Protein AF-A0A2E2VNP6-F1 (afdb_monomer)

pLDDT: mean 83.82, std 15.34, range [43.38, 96.94]

Nearest PDB structures (foldseek):
  8j3y-assembly2_B  TM=4.887E-01  e=3.632E-02  Saccharophagus degradans 2-40
  3b94-assembly1_A  TM=2.187E-01  e=1.219E-01  Homo sapiens
  1j3q-assembly1_B  TM=2.728E-01  e=6.355E-01  Thermococcus litoralis
  4luk-assembly1_A-2  TM=2.248E-01  e=3.872E-01  Pyrococcus furiosus DSM 3638
  1x82-assembly1_A  TM=1.923E-01  e=2.114E-01  Pyrococcus furiosus

Foldseek 3Di:
DVVVVVVVVVVVVVVVVVVVPPPPDDDDDDDKDFPQDKKWKDFAAADADPVVRFGDPPDPPTDIDRDQKADPDNVQGQKMKMKDQDADGPAPWKKKKFAWFAFWKFKDWPRDTQDIAFDADPVGDGDGRDTHIDITTDDPPRNGIMMMMIWGDPDPMGGGDDIIIIHHPVVVVVVVCVVCVVVVVVVVVVVVVVVVVVVVVVVVVVVVVVVVVVVVVVVD

Mean predicted aligned error: 10.9 Å

Solvent-accessible surface area (backbone atoms only — not comparable to full-atom values): 12788 Å² total; per-residue (Å²): 122,69,70,63,54,53,57,50,55,52,49,55,56,52,56,56,61,61,66,67,68,77,74,81,78,80,91,71,92,69,73,72,41,73,69,80,64,76,29,32,36,38,75,39,79,70,59,69,40,77,92,77,71,30,63,58,78,91,63,89,74,66,39,81,37,82,47,63,49,47,59,87,80,54,88,85,48,44,29,40,34,37,39,37,69,52,73,80,71,94,50,92,48,37,24,41,38,34,49,25,43,63,25,27,38,38,31,31,45,92,70,39,77,72,46,71,40,63,60,72,47,95,89,70,49,69,60,90,60,56,72,57,65,45,77,41,76,51,64,98,76,41,54,89,39,59,40,34,35,45,30,40,26,93,57,100,53,43,38,51,39,81,62,40,33,37,25,33,54,69,59,55,51,51,52,54,50,59,66,49,45,62,57,53,53,52,52,50,51,53,51,51,52,51,51,52,52,51,51,52,50,52,54,51,49,54,52,53,53,53,52,55,54,50,60,56,65,76,74,117

Secondary structure (DSSP, 8-state):
-HHHHHHHHHHHHHHHHHHTSTT-------PPEE----EEEEESPPPEETTTTEE----S--EEES-SBS-S--TT-SEEEEEE-PPP---SSEEEEEEEESSEEEEEETTEEEEEES-B-TTS-B-------EEEEPPTTGGGS-EEEEEE--SS--BEEEEEEEEEHHHHHHHHHHHHHHHHHHHHHHHHHHHHHHHHHHHHHHHHHHHHHHHHHTT-

Sequence (220 aa):
MTKKLWLMVMRCLVLGAFAATSACAYEHNADIQKVDGQWDFIWGDLPYDEARQQWVVEQENWRPTEHPEGPEGRQGEHILWLRWTPPDGAWRDPHVYITSIDLTAQVFIDHQMIYHFGYISNDGNSEFAGWPWHLIALPSDYSQKFIYFRVFSDYPYIGLAGDILIGNQSELLSRVYRLGFSGVLIVFAIVLVALICMALGLLKRMRAVAMATGTFSLNL

Structure (mmCIF, N/CA/C/O backbone):
data_AF-A0A2E2VNP6-F1
#
_entry.id   AF-A0A2E2VNP6-F1
#
loop_
_atom_site.group_PDB
_atom_site.id
_atom_site.type_symbol
_atom_site.label_atom_id
_atom_site.label_alt_id
_atom_site.label_comp_id
_atom_site.label_asym_id
_atom_site.label_entity_id
_atom_site.label_seq_id
_atom_site.pdbx_PDB_ins_code
_atom_site.Cartn_x
_atom_site.Cartn_y
_atom_site.Cartn_z
_atom_site.occupancy
_atom_site.B_iso_or_equiv
_atom_site.auth_seq_id
_atom_site.auth_comp_id
_atom_site.auth_asym_id
_atom_site.auth_atom_id
_atom_site.pdbx_PDB_model_num
ATOM 1 N N . MET A 1 1 ? 24.570 -6.045 -51.989 1.00 51.09 1 MET A N 1
ATOM 2 C CA . MET A 1 1 ? 24.200 -6.536 -50.636 1.00 51.09 1 MET A CA 1
ATOM 3 C C . MET A 1 1 ? 23.226 -5.626 -49.874 1.00 51.09 1 MET A C 1
ATOM 5 O O . MET A 1 1 ? 22.548 -6.109 -48.982 1.00 51.09 1 MET A O 1
ATOM 9 N N . THR A 1 2 ? 23.086 -4.346 -50.238 1.00 62.09 2 THR A N 1
ATOM 10 C CA . THR A 1 2 ? 22.289 -3.329 -49.516 1.00 62.09 2 THR A CA 1
ATOM 11 C C . THR A 1 2 ? 20.764 -3.477 -49.638 1.00 62.09 2 THR A C 1
ATOM 13 O O . THR A 1 2 ? 20.053 -3.251 -48.666 1.00 62.09 2 THR A O 1
ATOM 16 N N . LYS A 1 3 ? 20.242 -3.937 -50.786 1.00 53.94 3 LYS A N 1
ATOM 17 C CA . LYS A 1 3 ? 18.787 -4.111 -50.996 1.00 53.94 3 LYS A CA 1
ATOM 18 C C . LYS A 1 3 ? 18.168 -5.252 -50.170 1.00 53.94 3 LYS A C 1
ATOM 20 O O . LYS A 1 3 ? 17.038 -5.125 -49.715 1.00 53.94 3 LYS A O 1
ATOM 25 N N . LYS A 1 4 ? 18.910 -6.345 -49.937 1.00 52.75 4 LYS A N 1
ATOM 26 C CA . LYS A 1 4 ? 18.432 -7.498 -49.145 1.00 52.75 4 LYS A CA 1
ATOM 27 C C . LYS A 1 4 ? 18.300 -7.166 -47.655 1.00 52.75 4 LYS A C 1
ATOM 29 O O . LYS A 1 4 ? 17.362 -7.627 -47.020 1.00 52.75 4 LYS A O 1
ATOM 34 N N . LEU A 1 5 ? 19.194 -6.325 -47.132 1.00 46.28 5 LEU A N 1
ATOM 35 C CA . LEU A 1 5 ? 19.153 -5.867 -45.743 1.00 46.28 5 LEU A CA 1
ATOM 36 C C . LEU A 1 5 ? 17.951 -4.938 -45.489 1.00 46.28 5 LEU A C 1
ATOM 38 O O . LEU A 1 5 ? 17.265 -5.088 -44.486 1.00 46.28 5 LEU A O 1
ATOM 42 N N . TRP A 1 6 ? 17.634 -4.047 -46.436 1.00 49.47 6 TRP A N 1
ATOM 43 C CA . TRP A 1 6 ? 16.483 -3.139 -46.330 1.00 49.47 6 TRP A CA 1
ATOM 44 C C . TRP A 1 6 ? 15.132 -3.876 -46.376 1.00 49.47 6 TRP A C 1
ATOM 46 O O . TRP A 1 6 ? 14.255 -3.615 -45.558 1.00 49.47 6 TRP A O 1
ATOM 56 N N . LEU A 1 7 ? 14.999 -4.877 -47.256 1.00 55.91 7 LEU A N 1
ATOM 57 C CA . LEU A 1 7 ? 13.819 -5.753 -47.331 1.00 55.91 7 LEU A CA 1
ATOM 58 C C . LEU A 1 7 ? 13.611 -6.602 -46.065 1.00 55.91 7 LEU A C 1
ATOM 60 O O . LEU A 1 7 ? 12.475 -6.904 -45.708 1.00 55.91 7 LEU A O 1
ATOM 64 N N . MET A 1 8 ? 14.692 -6.981 -45.382 1.00 55.16 8 MET A N 1
ATOM 65 C CA . MET A 1 8 ? 14.630 -7.772 -44.151 1.00 55.16 8 MET A CA 1
ATOM 66 C C . MET A 1 8 ? 14.209 -6.911 -42.950 1.00 55.16 8 MET A C 1
ATOM 68 O O . MET A 1 8 ? 13.341 -7.322 -42.186 1.00 55.16 8 MET A O 1
ATOM 72 N N . VAL A 1 9 ? 14.719 -5.677 -42.849 1.00 56.66 9 VAL A N 1
ATOM 73 C CA . VAL A 1 9 ? 14.297 -4.698 -41.828 1.00 56.66 9 VAL A CA 1
ATOM 74 C C . VAL A 1 9 ? 12.827 -4.299 -42.009 1.00 56.66 9 VAL A C 1
ATOM 76 O O . VAL A 1 9 ? 12.078 -4.250 -41.036 1.00 56.66 9 VAL A O 1
ATOM 79 N N . MET A 1 10 ? 12.380 -4.096 -43.253 1.00 53.66 10 MET A N 1
ATOM 80 C CA . MET A 1 10 ? 10.984 -3.757 -43.552 1.00 53.66 10 MET A CA 1
ATOM 81 C C . MET A 1 10 ? 10.023 -4.917 -43.229 1.00 53.66 10 MET A C 1
ATOM 83 O O . MET A 1 10 ? 8.930 -4.687 -42.720 1.00 53.66 10 MET A O 1
ATOM 87 N N . ARG A 1 11 ? 10.44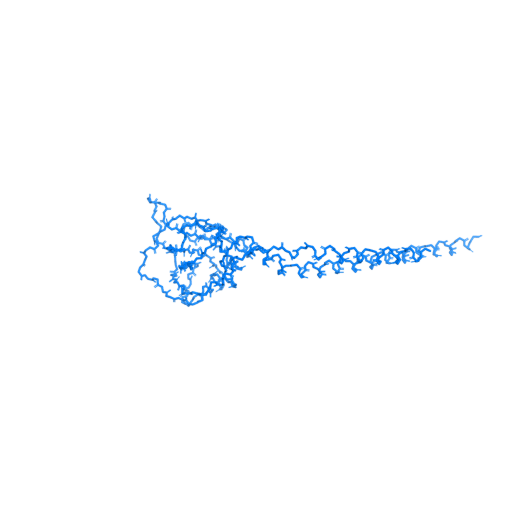0 -6.175 -43.447 1.00 54.91 11 ARG A N 1
ATOM 88 C CA . ARG A 1 11 ? 9.654 -7.367 -43.077 1.00 54.91 11 ARG A CA 1
ATOM 89 C C . ARG A 1 11 ? 9.546 -7.566 -41.564 1.00 54.91 11 ARG A C 1
ATOM 91 O O . ARG A 1 11 ? 8.472 -7.932 -41.098 1.00 54.91 11 ARG A O 1
ATOM 98 N N . CYS A 1 12 ? 10.599 -7.275 -40.800 1.00 55.31 12 CYS A N 1
ATOM 99 C CA . CYS A 1 12 ? 10.542 -7.318 -39.335 1.00 55.31 12 CYS A CA 1
ATOM 100 C C . CYS A 1 12 ? 9.618 -6.233 -38.751 1.00 55.31 12 CYS A C 1
ATOM 102 O O . CYS A 1 12 ? 8.903 -6.503 -37.791 1.00 55.31 12 CYS A O 1
ATOM 104 N N . LEU A 1 13 ? 9.574 -5.041 -39.359 1.00 53.06 13 LEU A N 1
ATOM 105 C CA . LEU A 1 13 ? 8.663 -3.960 -38.954 1.00 53.06 13 LEU A CA 1
ATOM 106 C C . LEU A 1 13 ? 7.185 -4.288 -39.227 1.00 53.06 13 LEU A C 1
ATOM 108 O O . LEU A 1 13 ? 6.330 -3.994 -38.397 1.00 53.06 13 LEU A O 1
ATOM 112 N N . VAL A 1 14 ? 6.876 -4.940 -40.353 1.00 54.59 14 VAL A N 1
ATOM 113 C CA . VAL A 1 14 ? 5.491 -5.302 -40.715 1.00 54.59 14 VAL A CA 1
ATOM 114 C C . VAL A 1 14 ? 4.977 -6.509 -39.916 1.00 54.59 14 VAL A C 1
ATOM 116 O O . VAL A 1 14 ? 3.812 -6.529 -39.529 1.00 54.59 14 VAL A O 1
ATOM 119 N N . LEU A 1 15 ? 5.836 -7.485 -39.595 1.00 48.9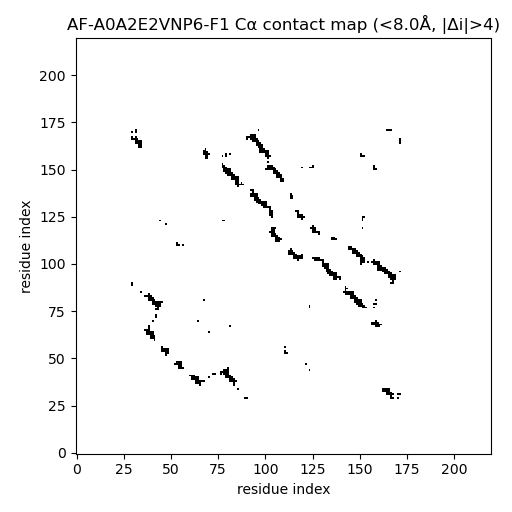7 15 LEU A N 1
ATOM 120 C CA . LEU A 1 15 ? 5.474 -8.619 -38.729 1.00 48.97 15 LEU A CA 1
ATOM 121 C C . LEU A 1 15 ? 5.236 -8.194 -37.269 1.00 48.97 15 LEU A C 1
ATOM 123 O O . LEU A 1 15 ? 4.354 -8.746 -36.616 1.00 48.97 15 LEU A O 1
ATOM 127 N N . GLY A 1 16 ? 5.951 -7.174 -36.779 1.00 51.28 16 GLY A N 1
ATOM 128 C CA . GLY A 1 16 ? 5.692 -6.576 -35.463 1.00 51.28 16 GLY A CA 1
ATOM 129 C C . GLY A 1 16 ? 4.344 -5.848 -35.377 1.00 51.28 16 GLY A C 1
ATOM 130 O O . GLY A 1 16 ? 3.698 -5.878 -34.334 1.00 51.28 16 GLY A O 1
ATOM 131 N N . ALA A 1 17 ? 3.878 -5.256 -36.482 1.00 49.16 17 ALA A N 1
ATOM 132 C CA . ALA A 1 17 ? 2.603 -4.537 -36.529 1.00 49.16 17 ALA A CA 1
ATOM 133 C C . ALA A 1 17 ? 1.370 -5.465 -36.516 1.00 49.16 17 ALA A C 1
ATOM 135 O O . ALA A 1 17 ? 0.322 -5.077 -36.006 1.00 49.16 17 ALA A O 1
ATOM 136 N N . PHE A 1 18 ? 1.491 -6.697 -37.028 1.00 45.16 18 PHE A N 1
ATOM 137 C CA . PHE A 1 18 ? 0.380 -7.660 -37.090 1.00 45.16 18 PHE A CA 1
ATOM 138 C C . PHE A 1 18 ? 0.146 -8.426 -35.775 1.00 45.16 18 PHE A C 1
ATOM 140 O O . PHE A 1 18 ? -0.978 -8.835 -35.491 1.00 45.16 18 PHE A O 1
ATOM 147 N N . ALA A 1 19 ? 1.176 -8.596 -34.940 1.00 45.31 19 ALA A N 1
ATOM 148 C CA . ALA A 1 19 ? 1.038 -9.272 -33.645 1.00 45.31 19 ALA A CA 1
ATOM 149 C C . ALA A 1 19 ? 0.306 -8.415 -32.591 1.00 45.31 19 ALA A C 1
ATOM 151 O O . ALA A 1 19 ? -0.275 -8.954 -31.652 1.00 45.31 19 ALA A O 1
ATOM 152 N N . ALA A 1 20 ? 0.287 -7.089 -32.760 1.00 44.50 20 ALA A N 1
ATOM 153 C CA . ALA A 1 20 ? -0.321 -6.165 -31.803 1.00 44.50 20 ALA A CA 1
ATOM 154 C C . ALA A 1 20 ? -1.861 -6.122 -31.865 1.00 44.50 20 ALA A C 1
ATOM 156 O O . ALA A 1 20 ? -2.500 -5.679 -30.914 1.00 44.50 20 ALA A O 1
ATOM 157 N N . THR A 1 21 ? -2.481 -6.582 -32.957 1.00 46.00 21 THR A N 1
ATOM 158 C CA . THR A 1 21 ? -3.931 -6.422 -33.179 1.00 46.00 21 THR A CA 1
ATOM 159 C C . THR A 1 21 ? -4.780 -7.550 -32.584 1.00 46.00 21 THR A C 1
ATOM 161 O O . THR A 1 21 ? -5.977 -7.368 -32.398 1.00 46.00 21 THR A O 1
ATOM 164 N N . SER A 1 22 ? -4.185 -8.701 -32.246 1.00 47.94 22 SER A N 1
ATOM 165 C CA . SER A 1 22 ? -4.935 -9.896 -31.804 1.00 47.94 22 SER A CA 1
ATOM 166 C C . SER A 1 22 ? -5.120 -10.011 -30.284 1.00 47.94 22 SER A C 1
ATOM 168 O O . SER A 1 22 ? -5.773 -10.937 -29.820 1.00 47.94 22 SER A O 1
ATOM 170 N N . ALA A 1 23 ? -4.570 -9.082 -29.495 1.00 45.00 23 ALA A N 1
ATOM 171 C CA . ALA A 1 23 ? -4.668 -9.108 -28.031 1.00 45.00 23 ALA A CA 1
ATOM 172 C C . ALA A 1 23 ? -5.851 -8.292 -27.465 1.00 45.00 23 ALA A C 1
ATOM 174 O O . ALA A 1 23 ? -5.989 -8.171 -26.250 1.00 45.00 23 ALA A O 1
ATOM 175 N N . CYS A 1 24 ? -6.703 -7.714 -28.319 1.00 44.69 24 CYS A N 1
ATOM 176 C CA . CYS A 1 24 ? -7.773 -6.803 -27.901 1.00 44.69 24 CYS A CA 1
ATOM 177 C C . CYS A 1 24 ? -9.159 -7.467 -27.946 1.00 44.69 24 CYS A C 1
ATOM 179 O O . CYS A 1 24 ? -10.076 -6.976 -28.594 1.00 44.69 24 CYS A O 1
ATOM 181 N N . ALA A 1 25 ? -9.301 -8.609 -27.279 1.00 44.19 25 ALA A N 1
ATOM 182 C CA . ALA A 1 25 ? -10.607 -9.187 -26.977 1.00 44.19 25 ALA A CA 1
ATOM 183 C C . ALA A 1 25 ? -10.519 -9.960 -25.657 1.00 44.19 25 ALA A C 1
ATOM 185 O O . ALA A 1 25 ? -10.398 -11.181 -25.634 1.00 44.19 25 ALA A O 1
ATOM 186 N N . TYR A 1 26 ? -10.532 -9.224 -24.548 1.00 43.38 26 TYR A N 1
ATOM 187 C CA . TYR A 1 26 ? -10.858 -9.789 -23.244 1.00 43.38 26 TYR A CA 1
ATOM 188 C C . TYR A 1 26 ? -11.927 -8.897 -22.622 1.00 43.38 26 TYR A C 1
ATOM 190 O O . TYR A 1 26 ? -11.628 -7.936 -21.919 1.00 43.38 26 TYR A O 1
ATOM 198 N N . GLU A 1 27 ? -13.180 -9.165 -22.984 1.00 45.62 27 GLU A N 1
ATOM 199 C CA . GLU A 1 27 ? -14.329 -8.672 -22.235 1.00 45.62 27 GLU A CA 1
ATOM 200 C C . GLU A 1 27 ? -14.503 -9.566 -21.005 1.00 45.62 27 GLU A C 1
ATOM 202 O O . GLU A 1 27 ? -14.987 -10.694 -21.094 1.00 45.62 27 GLU A O 1
ATOM 207 N N . HIS A 1 28 ? -14.123 -9.050 -19.842 1.00 45.81 28 HIS A N 1
ATOM 208 C CA . HIS A 1 28 ? -14.846 -9.350 -18.619 1.00 45.81 28 HIS A CA 1
ATOM 209 C C . HIS A 1 28 ? -15.044 -8.027 -17.892 1.00 45.81 28 HIS A C 1
ATOM 211 O O . HIS A 1 28 ? -14.092 -7.300 -17.636 1.00 45.81 28 HIS A O 1
ATOM 217 N N . ASN A 1 29 ? -16.311 -7.680 -17.715 1.00 49.94 29 ASN A N 1
ATOM 218 C CA . ASN A 1 29 ? -16.778 -6.414 -17.184 1.00 49.94 29 ASN A CA 1
ATOM 219 C C . ASN A 1 29 ? -17.004 -6.620 -15.680 1.00 49.94 29 ASN A C 1
ATOM 221 O O . ASN A 1 29 ? -18.133 -6.849 -15.252 1.00 49.94 29 ASN A O 1
ATOM 225 N N . ALA A 1 30 ? -15.941 -6.628 -14.879 1.00 59.69 30 ALA A N 1
ATOM 226 C CA . ALA A 1 30 ? -16.057 -6.061 -13.548 1.00 59.69 30 ALA A CA 1
ATOM 227 C C . ALA A 1 30 ? -15.244 -4.773 -13.562 1.00 59.69 30 ALA A C 1
ATOM 229 O O . ALA A 1 30 ? -14.104 -4.732 -14.020 1.00 59.69 30 ALA A O 1
ATOM 230 N N . ASP A 1 31 ? -15.884 -3.678 -13.179 1.00 80.50 31 ASP A N 1
ATOM 231 C CA . ASP A 1 31 ? -15.206 -2.398 -13.230 1.00 80.50 31 ASP A CA 1
ATOM 232 C C . ASP A 1 31 ? -14.208 -2.326 -12.070 1.00 80.50 31 ASP A C 1
ATOM 234 O O . ASP A 1 31 ? -14.494 -2.773 -10.949 1.00 80.50 31 ASP A O 1
ATOM 238 N N . ILE A 1 32 ? -13.022 -1.788 -12.353 1.00 89.94 32 ILE A N 1
ATOM 239 C CA . ILE A 1 32 ? -12.068 -1.446 -11.302 1.00 89.94 32 ILE A CA 1
ATOM 240 C C . ILE A 1 32 ? -12.634 -0.211 -10.623 1.00 89.94 32 ILE A C 1
ATOM 242 O O . ILE A 1 32 ? -12.721 0.857 -11.230 1.00 89.94 32 ILE A O 1
ATOM 246 N N . GLN A 1 33 ? -12.976 -0.334 -9.350 1.00 91.31 33 GLN A N 1
ATOM 247 C CA . GLN A 1 33 ? -13.477 0.788 -8.584 1.00 91.31 33 GLN A CA 1
ATOM 248 C C . GLN A 1 33 ? -12.321 1.476 -7.863 1.00 91.31 33 GLN A C 1
ATOM 250 O O . GLN A 1 33 ? -11.529 0.838 -7.166 1.00 91.31 33 GLN A O 1
ATOM 255 N N . LYS A 1 34 ? -12.231 2.800 -8.012 1.00 90.69 34 LYS A N 1
ATOM 256 C CA . LYS A 1 34 ? -11.351 3.599 -7.162 1.00 90.69 34 LYS A CA 1
ATOM 257 C C . LYS A 1 34 ? -11.938 3.670 -5.758 1.00 90.69 34 LYS A C 1
ATOM 259 O O . LYS A 1 34 ? -13.128 3.927 -5.583 1.00 90.69 34 LYS A O 1
ATOM 264 N N . VAL A 1 35 ? -11.096 3.406 -4.769 1.00 88.00 35 VAL A N 1
ATOM 265 C CA . VAL A 1 35 ? -11.466 3.505 -3.364 1.00 88.00 35 VAL A CA 1
ATOM 266 C C . VAL A 1 35 ? -11.383 4.970 -2.962 1.00 88.00 35 VAL A C 1
ATOM 268 O O . VAL A 1 35 ? -10.345 5.454 -2.524 1.00 88.00 35 VAL A O 1
ATOM 271 N N . ASP A 1 36 ? -12.507 5.654 -3.127 1.00 74.12 36 ASP A N 1
ATOM 272 C CA . ASP A 1 36 ? -12.752 6.976 -2.568 1.00 74.12 36 ASP A CA 1
ATOM 273 C C . ASP A 1 36 ? -13.744 6.773 -1.413 1.00 74.12 36 ASP A C 1
ATOM 275 O O . ASP A 1 36 ? -14.883 6.352 -1.620 1.00 74.12 36 ASP A O 1
ATOM 279 N N . GLY A 1 37 ? -13.298 6.958 -0.172 1.00 70.88 37 GLY A N 1
ATOM 280 C CA . GLY A 1 37 ? -14.091 6.601 1.002 1.00 70.88 37 GLY A CA 1
ATOM 281 C C . GLY A 1 37 ? -13.623 7.302 2.267 1.00 70.88 37 GLY A C 1
ATOM 282 O O . GLY A 1 37 ? -12.533 7.866 2.312 1.00 70.88 37 GLY A O 1
ATOM 283 N N . GLN A 1 38 ? -14.473 7.266 3.290 1.00 84.06 38 GLN A N 1
ATOM 284 C CA . GLN A 1 38 ? -14.134 7.752 4.622 1.00 84.06 38 GLN A CA 1
ATOM 285 C C . GLN A 1 38 ? -13.248 6.703 5.297 1.00 84.06 38 GLN A C 1
ATOM 287 O O . GLN A 1 38 ? -13.669 5.561 5.501 1.00 84.06 38 GLN A O 1
ATOM 292 N N . TRP A 1 39 ? -12.009 7.083 5.575 1.00 93.56 39 TRP A N 1
ATOM 293 C CA . TRP A 1 39 ? -11.071 6.285 6.347 1.00 93.56 39 TRP A CA 1
ATOM 294 C C . TRP A 1 39 ? -11.150 6.721 7.797 1.00 93.56 39 TRP A C 1
ATOM 296 O O . TRP A 1 39 ? -11.411 7.886 8.081 1.00 93.56 39 TRP A O 1
ATOM 306 N N . ASP A 1 40 ? -10.859 5.814 8.714 1.00 95.06 40 ASP A N 1
ATOM 307 C CA . ASP A 1 40 ? -10.566 6.192 10.087 1.00 95.06 40 ASP A CA 1
ATOM 308 C C . ASP A 1 40 ? -9.114 5.874 10.411 1.00 95.06 40 ASP A C 1
ATOM 310 O O . ASP A 1 40 ? -8.535 4.939 9.857 1.00 95.06 40 ASP A O 1
ATOM 314 N N . PHE A 1 41 ? -8.524 6.628 11.332 1.00 95.56 41 PHE A N 1
ATOM 315 C CA . PHE A 1 41 ? -7.150 6.423 11.752 1.00 95.56 41 PHE A CA 1
ATOM 316 C C . PHE A 1 41 ? -6.945 6.567 13.261 1.00 95.56 41 PHE A C 1
ATOM 318 O O . PHE A 1 41 ? -7.660 7.303 13.952 1.00 95.56 41 PHE A O 1
ATOM 325 N N . ILE A 1 42 ? -5.913 5.885 13.752 1.00 95.31 42 ILE A N 1
ATOM 326 C CA . ILE A 1 42 ? -5.346 6.019 15.095 1.00 95.31 42 ILE A CA 1
ATOM 327 C C . ILE A 1 42 ? -3.823 6.128 14.955 1.00 95.31 42 ILE A C 1
ATOM 329 O O . ILE A 1 42 ? -3.206 5.408 14.171 1.00 95.31 42 ILE A O 1
ATOM 333 N N . TRP A 1 43 ? -3.230 7.044 15.721 1.00 94.56 43 TRP A N 1
ATOM 334 C CA . TRP A 1 43 ? -1.778 7.172 15.849 1.00 94.56 43 TRP A CA 1
ATOM 335 C C . TRP A 1 43 ? -1.274 6.348 17.028 1.00 94.56 43 TRP A C 1
ATOM 337 O O . TRP A 1 43 ? -1.946 6.293 18.060 1.00 94.56 43 TRP A O 1
ATOM 347 N N . GLY A 1 44 ? -0.081 5.777 16.875 1.00 93.06 44 GLY A N 1
ATOM 348 C CA . GLY A 1 44 ? 0.507 4.871 17.853 1.00 93.06 44 GLY A CA 1
ATOM 349 C C . GLY A 1 44 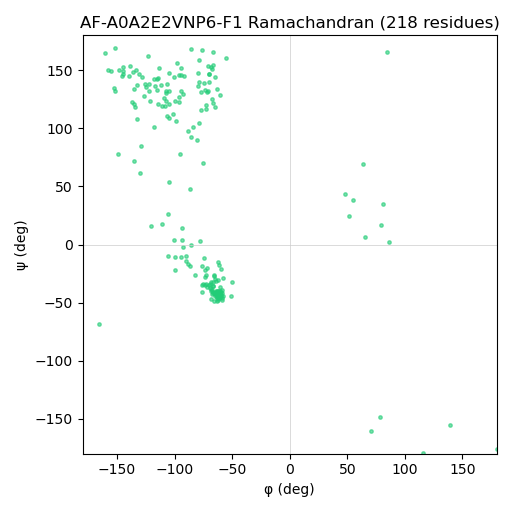? 0.011 3.445 17.660 1.00 93.06 44 GLY A C 1
ATOM 350 O O . GLY A 1 44 ? -0.940 3.188 16.919 1.00 93.06 44 GLY A O 1
ATOM 351 N N . ASP A 1 45 ? 0.695 2.499 18.291 1.00 93.75 45 ASP A N 1
ATOM 352 C CA . ASP A 1 45 ? 0.331 1.095 18.158 1.00 93.75 45 ASP A CA 1
ATOM 353 C C . ASP A 1 45 ? -0.849 0.720 19.058 1.00 93.75 45 ASP A C 1
ATOM 355 O O . ASP A 1 45 ? -1.028 1.270 20.149 1.00 93.75 45 ASP A O 1
ATOM 359 N N . LEU A 1 46 ? -1.664 -0.225 18.598 1.00 92.75 46 LEU A N 1
ATOM 360 C CA . LEU A 1 46 ? -2.793 -0.722 19.375 1.00 92.75 46 LEU A CA 1
ATOM 361 C C . LEU A 1 46 ? -2.315 -1.724 20.432 1.00 92.75 46 LEU A C 1
ATOM 363 O O . LEU A 1 46 ? -1.252 -2.310 20.284 1.00 92.75 46 LEU A O 1
ATOM 367 N N . PRO A 1 47 ? -3.070 -1.978 21.509 1.00 91.75 47 PRO A N 1
ATOM 368 C CA . PRO A 1 47 ? -2.714 -3.033 22.451 1.00 91.75 47 PRO A CA 1
ATOM 369 C C . PRO A 1 47 ? -2.735 -4.416 21.782 1.00 91.75 47 PRO A C 1
ATOM 371 O O . PRO A 1 47 ? -3.696 -4.764 21.088 1.00 91.75 47 PRO A O 1
ATOM 374 N N . TYR A 1 48 ? -1.700 -5.222 22.025 1.00 90.75 48 TYR A N 1
ATOM 375 C CA . TYR A 1 48 ? -1.642 -6.622 21.601 1.00 90.75 48 TYR A CA 1
ATOM 376 C C . TYR A 1 48 ? -2.084 -7.550 22.741 1.00 90.75 48 TYR A C 1
ATOM 378 O O . TYR A 1 48 ? -1.508 -7.526 23.829 1.00 90.75 48 TYR A O 1
ATOM 386 N N . ASP A 1 49 ? -3.101 -8.376 22.501 1.00 90.69 49 ASP A N 1
ATOM 387 C CA . ASP A 1 49 ? -3.536 -9.427 23.422 1.00 90.69 49 ASP A CA 1
ATOM 388 C C . ASP A 1 49 ? -2.675 -10.680 23.199 1.00 90.69 49 ASP A C 1
ATOM 390 O O . ASP A 1 49 ? -2.902 -11.448 22.261 1.00 90.69 49 ASP A O 1
ATOM 394 N N . GLU A 1 50 ? -1.686 -10.905 24.070 1.00 88.50 50 GLU A N 1
ATOM 395 C CA . GLU A 1 50 ? -0.804 -12.078 23.996 1.00 88.50 50 GLU A CA 1
ATOM 396 C C . GLU A 1 50 ? -1.548 -13.411 24.158 1.00 88.50 50 GLU A C 1
ATOM 398 O O . GLU A 1 50 ? -1.136 -14.417 23.580 1.00 88.50 50 GLU A O 1
ATOM 403 N N . ALA A 1 51 ? -2.652 -13.441 24.913 1.00 89.44 51 ALA A N 1
ATOM 404 C CA . ALA A 1 51 ? -3.402 -14.670 25.158 1.00 89.44 51 ALA A CA 1
ATOM 405 C C . ALA A 1 51 ? -4.187 -15.110 23.916 1.00 89.44 51 ALA A C 1
ATOM 407 O O . ALA A 1 51 ? -4.327 -16.308 23.663 1.00 89.44 51 ALA A O 1
ATOM 408 N N . ARG A 1 52 ? -4.690 -14.144 23.138 1.00 87.31 52 ARG A N 1
ATOM 409 C CA . ARG A 1 52 ? -5.395 -14.391 21.869 1.00 87.31 52 ARG A CA 1
ATOM 410 C C . ARG A 1 52 ? -4.496 -14.302 20.638 1.00 87.31 52 ARG A C 1
ATOM 412 O O . ARG A 1 52 ? -4.926 -14.704 19.562 1.00 87.31 52 ARG A O 1
ATOM 419 N N . GLN A 1 53 ? -3.270 -13.807 20.797 1.00 87.75 53 GLN A N 1
ATOM 420 C CA . GLN A 1 53 ? -2.334 -13.477 19.721 1.00 87.75 53 GLN A CA 1
ATOM 421 C C . GLN A 1 53 ? -2.918 -12.499 18.684 1.00 87.75 53 GLN A C 1
ATOM 423 O O . GLN A 1 53 ? -2.676 -12.632 17.482 1.00 87.75 53 GLN A O 1
ATOM 428 N N . GLN A 1 54 ? -3.695 -11.514 19.142 1.00 90.56 54 GLN A N 1
ATOM 429 C CA . GLN A 1 54 ? -4.472 -10.602 18.295 1.00 90.56 54 GLN A CA 1
ATOM 430 C C . GLN A 1 54 ? -4.358 -9.151 18.772 1.00 90.56 54 GLN A C 1
ATOM 432 O O . GLN A 1 54 ? -4.235 -8.887 19.965 1.00 90.56 54 GLN A O 1
ATOM 437 N N . TRP A 1 55 ? -4.430 -8.200 17.839 1.00 91.12 55 TRP A N 1
ATOM 438 C CA . TRP A 1 55 ? -4.519 -6.773 18.164 1.00 91.12 55 TRP A CA 1
ATOM 439 C C . TRP A 1 55 ? -5.947 -6.405 18.570 1.00 91.12 55 TRP A C 1
ATOM 441 O O . TRP A 1 55 ? -6.904 -6.867 17.948 1.00 91.12 55 TRP A O 1
ATOM 451 N N . VAL A 1 56 ? -6.090 -5.550 19.582 1.00 91.06 56 VAL A N 1
ATOM 452 C CA . VAL A 1 56 ? -7.393 -5.062 20.055 1.00 91.06 56 VAL A CA 1
ATOM 453 C C . VAL A 1 56 ? -7.806 -3.842 19.228 1.00 91.06 56 VAL A C 1
ATOM 455 O O . VAL A 1 56 ? -7.423 -2.709 19.537 1.00 91.06 56 VAL A O 1
ATOM 458 N N . VAL A 1 57 ? -8.563 -4.082 18.155 1.00 88.00 57 VAL A N 1
ATOM 459 C CA . VAL A 1 57 ? -8.930 -3.068 17.147 1.00 88.00 57 VAL A CA 1
ATOM 460 C C . VAL A 1 57 ? -10.192 -2.272 17.492 1.00 88.00 57 VAL A C 1
ATOM 462 O O . VAL A 1 57 ? -10.390 -1.164 16.978 1.00 88.00 57 VAL A O 1
ATOM 465 N N . GLU A 1 58 ? -11.029 -2.781 18.396 1.00 84.81 58 GLU A N 1
ATOM 466 C CA . GLU A 1 58 ? -12.208 -2.102 18.942 1.00 84.81 58 GLU A CA 1
ATOM 467 C C . GLU A 1 58 ? -11.815 -1.032 19.968 1.00 84.81 58 GLU A C 1
ATOM 469 O O . GLU A 1 58 ? -12.032 -1.164 21.170 1.00 84.81 58 GLU A O 1
ATOM 474 N N . GLN A 1 59 ? -11.220 0.051 19.477 1.00 86.06 59 GLN A N 1
ATOM 475 C CA . GLN A 1 59 ? -10.970 1.260 20.256 1.00 86.06 59 GLN A CA 1
ATOM 476 C C . GLN A 1 59 ? -12.056 2.315 20.005 1.00 86.06 59 GLN A C 1
ATOM 478 O O . GLN A 1 59 ? -12.690 2.333 18.953 1.00 86.06 59 GLN A O 1
ATOM 483 N N . GLU A 1 60 ? -12.252 3.239 20.944 1.00 79.44 60 GLU A N 1
ATOM 484 C CA . GLU A 1 60 ? -13.203 4.356 20.788 1.00 79.44 60 GLU A CA 1
ATOM 485 C C . GLU A 1 60 ? -12.572 5.610 20.151 1.00 79.44 60 GLU A C 1
ATOM 487 O O . GLU A 1 60 ? -13.273 6.545 19.779 1.00 79.44 60 GLU A O 1
ATOM 492 N N . ASN A 1 61 ? -11.246 5.648 20.001 1.00 88.19 61 ASN A N 1
ATOM 493 C CA . ASN A 1 61 ? -10.469 6.828 19.600 1.00 88.19 61 ASN A CA 1
ATOM 494 C C . ASN A 1 61 ? -10.192 6.938 18.086 1.00 88.19 61 ASN A C 1
ATOM 496 O O . ASN A 1 61 ? -9.338 7.731 17.681 1.00 88.19 61 ASN A O 1
ATOM 500 N N . TRP A 1 62 ? -10.894 6.166 17.253 1.00 93.31 62 TRP A N 1
ATOM 501 C CA . TRP A 1 62 ? -10.811 6.281 15.796 1.00 93.31 62 TRP A CA 1
ATOM 502 C C . TRP A 1 62 ? -11.243 7.678 15.338 1.00 93.31 62 TRP A C 1
ATOM 504 O O . TRP A 1 62 ? -12.316 8.160 15.706 1.00 93.31 62 TRP A O 1
ATOM 514 N N . ARG A 1 63 ? -10.408 8.333 14.527 1.00 93.19 63 ARG A N 1
ATOM 515 C CA . ARG A 1 63 ? -10.694 9.653 13.950 1.00 93.19 63 ARG A CA 1
ATOM 516 C C . ARG A 1 63 ? -10.883 9.543 12.440 1.00 93.19 63 ARG A C 1
ATOM 518 O O . ARG A 1 63 ? -10.066 8.878 11.814 1.00 93.19 63 ARG A O 1
ATOM 525 N N . PRO A 1 64 ? -11.874 10.222 11.846 1.00 93.75 64 PRO A N 1
ATOM 526 C CA . PRO A 1 64 ? -12.064 10.189 10.403 1.00 93.75 64 PRO A CA 1
ATOM 527 C C . PRO A 1 64 ? -10.941 10.942 9.676 1.00 93.75 64 PRO A C 1
ATOM 529 O O . PRO A 1 64 ? -10.423 11.948 10.167 1.00 93.75 64 PRO A O 1
ATOM 532 N N . THR A 1 65 ? -10.587 10.471 8.487 1.00 91.56 65 THR A N 1
ATOM 533 C CA . THR A 1 65 ? -9.699 11.124 7.524 1.00 91.56 65 THR A CA 1
ATOM 534 C C . THR A 1 65 ? -10.160 10.822 6.100 1.00 91.56 65 THR A C 1
ATOM 536 O O . THR A 1 65 ? -10.625 9.730 5.784 1.00 91.56 65 THR A O 1
ATOM 539 N N . GLU A 1 66 ? -10.004 11.798 5.212 1.00 88.19 66 GLU A N 1
ATOM 540 C CA . GLU A 1 66 ? -10.191 11.600 3.768 1.00 88.19 66 GLU A CA 1
ATOM 541 C C . GLU A 1 66 ? -8.883 11.188 3.076 1.00 88.19 66 GLU A C 1
ATOM 543 O O . GLU A 1 66 ? -8.894 10.724 1.941 1.00 88.19 66 GLU A O 1
ATOM 548 N N . HIS A 1 67 ? -7.749 11.354 3.766 1.00 85.50 67 HIS A N 1
ATOM 549 C CA . HIS A 1 67 ? -6.411 11.156 3.223 1.00 85.50 67 HIS A CA 1
ATOM 550 C C . HIS A 1 67 ? -5.727 10.023 4.003 1.00 85.50 67 HIS A C 1
ATOM 552 O O . HIS A 1 67 ? -5.268 10.250 5.128 1.00 85.50 67 HIS A O 1
ATOM 558 N N . PRO A 1 68 ? -5.679 8.794 3.453 1.00 90.81 68 PRO A N 1
ATOM 559 C CA . PRO A 1 68 ? -4.968 7.679 4.078 1.00 90.81 68 PRO A CA 1
ATOM 560 C C . PRO A 1 68 ? -3.440 7.808 3.948 1.00 90.81 68 PRO A C 1
ATOM 562 O O . PRO A 1 68 ? -2.708 7.074 4.609 1.00 90.81 68 PRO A O 1
ATOM 565 N N . GLU A 1 69 ? -2.955 8.734 3.116 1.00 90.38 69 GLU A N 1
ATOM 566 C CA . GLU A 1 69 ? -1.553 9.141 3.010 1.00 90.38 69 GLU A CA 1
ATOM 567 C C . GLU A 1 69 ? -1.279 10.278 4.008 1.00 90.38 69 GLU A C 1
ATOM 569 O O . GLU A 1 69 ? -1.598 11.436 3.749 1.00 90.38 69 GLU A O 1
ATOM 574 N N . GLY A 1 70 ? -0.721 9.949 5.173 1.00 86.81 70 GLY A N 1
ATOM 575 C CA . GLY A 1 70 ? -0.302 10.917 6.189 1.00 86.81 70 GLY A CA 1
ATOM 576 C C . GLY A 1 70 ? -1.428 11.750 6.814 1.00 86.81 70 GLY A C 1
ATOM 577 O O . GLY A 1 70 ? -1.444 12.966 6.614 1.00 86.81 70 GLY A O 1
ATOM 578 N N . PRO A 1 71 ? -2.322 11.155 7.630 1.00 87.75 71 PRO A N 1
ATOM 579 C CA . PRO A 1 71 ? -3.316 11.908 8.396 1.00 87.75 71 PRO A CA 1
ATOM 580 C C . PRO A 1 71 ? -2.687 12.999 9.282 1.00 87.75 71 PRO A C 1
ATOM 582 O O . PRO A 1 71 ? -1.506 12.963 9.631 1.00 87.75 71 PRO A O 1
ATOM 585 N N . GLU A 1 72 ? -3.469 13.990 9.701 1.00 88.12 72 GLU A N 1
ATOM 586 C CA . GLU A 1 72 ? -2.937 15.039 10.574 1.00 88.12 72 GLU A CA 1
ATOM 587 C C . GLU A 1 72 ? -2.588 14.508 11.978 1.00 88.12 72 GLU A C 1
ATOM 589 O O . GLU A 1 72 ? -3.178 13.555 12.496 1.00 88.12 72 GLU A O 1
ATOM 594 N N . GLY A 1 73 ? -1.633 15.166 12.640 1.00 87.75 73 GLY A N 1
ATOM 595 C CA . GLY A 1 73 ? -1.373 14.938 14.063 1.00 87.75 73 GLY A CA 1
ATOM 596 C C . GLY A 1 73 ? -0.521 13.712 14.401 1.00 87.75 73 GLY A C 1
ATOM 597 O O . GLY A 1 73 ? -0.740 13.129 15.457 1.00 87.75 73 GLY A O 1
ATOM 598 N N . ARG A 1 74 ? 0.470 13.365 13.566 1.00 88.12 74 ARG A N 1
ATOM 599 C CA . ARG A 1 74 ? 1.418 12.255 13.801 1.00 88.12 74 ARG A CA 1
ATOM 600 C C . ARG A 1 74 ? 2.095 12.258 15.172 1.00 88.12 74 ARG A C 1
ATOM 602 O O . ARG A 1 74 ? 2.411 11.197 15.679 1.00 88.12 74 ARG A O 1
ATOM 609 N N . GLN A 1 75 ? 2.354 13.431 15.757 1.00 86.69 75 GLN A N 1
ATOM 610 C CA . GLN A 1 75 ? 2.903 13.578 17.120 1.00 86.69 75 GLN A CA 1
ATOM 611 C C . GLN A 1 75 ? 4.185 12.760 17.415 1.00 86.69 75 GLN A C 1
ATOM 613 O O . GLN A 1 75 ? 4.498 12.503 18.570 1.00 86.69 75 GLN A O 1
ATOM 618 N N . GLY A 1 76 ? 4.968 12.415 16.384 1.00 88.88 76 GLY A N 1
ATOM 619 C CA . GLY A 1 76 ? 6.186 11.605 16.523 1.00 88.88 76 GLY A CA 1
ATOM 620 C C . GLY A 1 76 ? 5.957 10.091 16.493 1.00 88.88 76 GLY A C 1
ATOM 621 O O . GLY A 1 76 ? 6.922 9.346 16.600 1.00 88.88 76 GLY A O 1
ATOM 622 N N . GLU A 1 77 ? 4.719 9.636 16.303 1.00 93.56 77 GLU A N 1
ATOM 623 C CA . GLU A 1 77 ? 4.391 8.218 16.194 1.00 93.56 77 GLU A CA 1
ATOM 624 C C . GLU A 1 77 ? 4.917 7.614 14.886 1.00 93.56 77 GLU A C 1
ATOM 626 O O . GLU A 1 77 ? 4.854 8.219 13.807 1.00 93.56 77 GLU A O 1
ATOM 631 N N . HIS A 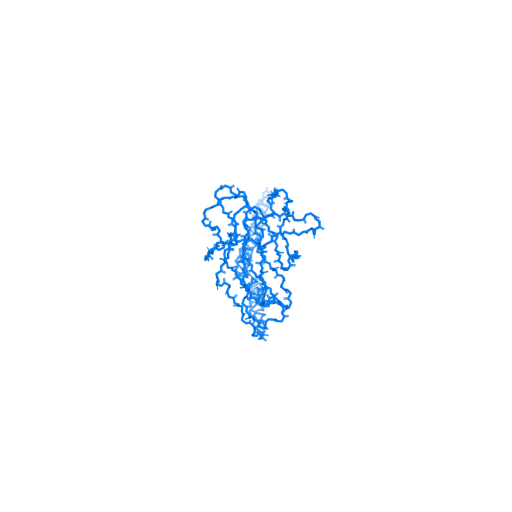1 78 ? 5.425 6.389 14.988 1.00 94.69 78 HIS A N 1
ATOM 632 C CA . HIS A 1 78 ? 5.946 5.619 13.856 1.00 94.69 78 HIS A CA 1
ATOM 633 C C . HIS A 1 78 ? 4.954 4.591 13.325 1.00 94.69 78 HIS A C 1
ATOM 635 O O . HIS A 1 78 ? 5.177 4.032 12.254 1.00 94.69 78 HIS A O 1
ATOM 641 N N . ILE A 1 79 ? 3.860 4.363 14.053 1.00 95.62 79 ILE A N 1
ATOM 642 C CA . ILE A 1 79 ? 2.792 3.452 13.662 1.00 95.62 79 ILE A CA 1
ATOM 643 C C . ILE A 1 79 ? 1.509 4.234 13.431 1.00 95.62 79 ILE A C 1
ATOM 645 O O . ILE A 1 79 ? 1.107 5.079 14.234 1.00 95.62 79 ILE A O 1
ATOM 649 N N . LEU A 1 80 ? 0.876 3.914 12.310 1.00 95.94 80 LEU A N 1
ATOM 650 C CA . LEU A 1 80 ? -0.427 4.397 11.912 1.00 95.94 80 LEU A CA 1
ATOM 651 C C . LEU A 1 80 ? -1.346 3.201 11.707 1.00 95.94 80 LEU A C 1
ATOM 653 O O . LEU A 1 80 ? -1.071 2.323 10.886 1.00 95.94 80 LEU A O 1
ATOM 657 N N . TRP A 1 81 ? -2.462 3.203 12.421 1.00 96.50 81 TRP A N 1
ATOM 658 C CA . TRP A 1 81 ? -3.563 2.297 12.157 1.00 96.50 81 TRP A CA 1
ATOM 659 C C . TRP A 1 81 ? -4.591 2.998 11.284 1.00 96.50 81 TRP A C 1
ATOM 661 O O . TRP A 1 81 ? -5.051 4.083 11.628 1.00 96.50 81 TRP A O 1
ATOM 671 N N . LEU A 1 82 ? -4.956 2.375 10.169 1.00 95.81 82 LEU A N 1
ATOM 672 C CA . LEU A 1 82 ? -6.033 2.812 9.286 1.00 95.81 82 LEU A CA 1
ATOM 673 C C . LEU A 1 82 ? -7.139 1.767 9.284 1.00 95.81 82 LEU A C 1
ATOM 675 O O . LEU A 1 82 ? -6.869 0.567 9.282 1.00 95.81 82 LEU A O 1
ATOM 679 N N . ARG A 1 83 ? -8.382 2.225 9.242 1.00 94.81 83 ARG A N 1
ATOM 680 C CA . ARG A 1 83 ? -9.574 1.397 9.116 1.00 94.81 83 ARG A CA 1
ATOM 681 C C . ARG A 1 83 ? -10.379 1.868 7.921 1.00 94.81 83 ARG A C 1
ATOM 683 O O . ARG A 1 83 ? -10.607 3.063 7.744 1.00 94.81 83 ARG A O 1
ATOM 690 N N . TRP A 1 84 ? -10.838 0.909 7.132 1.00 92.88 84 TRP A N 1
ATOM 691 C CA . TRP A 1 84 ? -11.672 1.161 5.968 1.00 92.88 84 TRP A CA 1
ATOM 692 C C . TRP A 1 84 ? -12.779 0.124 5.845 1.00 92.88 84 TRP A C 1
ATOM 694 O O . TRP A 1 84 ? -12.590 -1.048 6.177 1.00 92.88 84 TRP A O 1
ATOM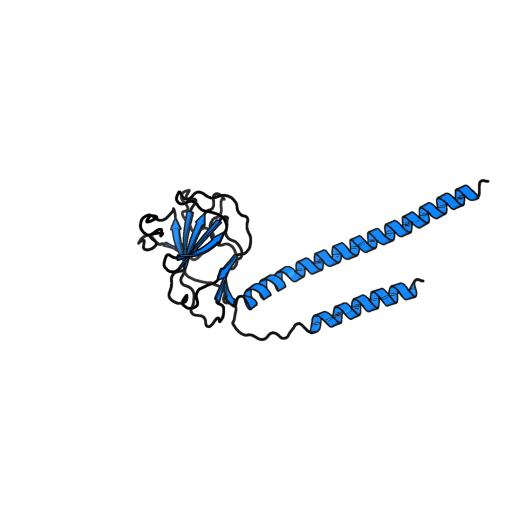 704 N N . THR A 1 85 ? -13.935 0.582 5.365 1.00 91.44 85 THR A N 1
ATOM 705 C CA . THR A 1 85 ? -15.056 -0.286 5.003 1.00 91.44 85 THR A CA 1
ATOM 706 C C . THR A 1 85 ? -15.068 -0.443 3.486 1.00 91.44 85 THR A C 1
ATOM 708 O O . THR A 1 85 ? -15.316 0.544 2.784 1.00 91.44 85 THR A O 1
ATOM 711 N N . PRO A 1 86 ? -14.777 -1.641 2.963 1.00 89.50 86 PRO A N 1
ATOM 712 C CA . PRO A 1 86 ? -14.786 -1.878 1.534 1.00 89.50 86 PRO A CA 1
ATOM 713 C C . PRO A 1 86 ? -16.199 -1.720 0.955 1.00 89.50 86 PRO A C 1
ATOM 715 O O . PRO A 1 86 ? -17.173 -2.074 1.617 1.00 89.50 86 PRO A O 1
ATOM 718 N N . PRO A 1 87 ? -16.336 -1.183 -0.270 1.00 88.31 87 PRO A N 1
ATOM 719 C CA . PRO A 1 87 ? -17.629 -1.100 -0.932 1.00 88.31 87 PRO A CA 1
ATOM 720 C C . PRO A 1 87 ? -18.136 -2.497 -1.295 1.00 88.31 87 PRO A C 1
ATOM 722 O O . PRO A 1 87 ? -17.352 -3.398 -1.599 1.00 88.31 87 PRO A O 1
ATOM 725 N N . ASP A 1 88 ? -19.457 -2.654 -1.340 1.00 84.06 88 ASP A N 1
ATOM 726 C CA . ASP A 1 88 ? -20.070 -3.855 -1.895 1.00 84.06 88 ASP A CA 1
ATOM 727 C C . ASP A 1 88 ? -19.792 -3.931 -3.404 1.00 84.06 88 ASP A C 1
ATOM 729 O O . ASP A 1 88 ? -20.182 -3.045 -4.167 1.00 84.06 88 ASP A O 1
ATOM 733 N N . GLY A 1 89 ? -19.159 -5.016 -3.853 1.00 82.81 89 GLY A N 1
ATOM 734 C CA . GLY A 1 89 ? -18.957 -5.282 -5.274 1.00 82.81 89 GLY A CA 1
ATOM 735 C C . GLY A 1 89 ? -19.027 -6.764 -5.618 1.00 82.81 89 GLY A C 1
ATOM 736 O O . GLY A 1 89 ? -18.629 -7.638 -4.845 1.00 82.81 89 GLY A O 1
ATOM 737 N N . ALA A 1 90 ? -19.535 -7.054 -6.816 1.00 83.81 90 ALA A N 1
ATOM 738 C CA . ALA A 1 90 ? -19.702 -8.409 -7.339 1.00 83.81 90 ALA A CA 1
ATOM 739 C C . ALA A 1 90 ? -18.430 -8.920 -8.047 1.00 83.81 90 ALA A C 1
ATOM 741 O O . ALA A 1 90 ? -18.493 -9.432 -9.166 1.00 83.81 90 ALA A O 1
ATOM 742 N N . TRP A 1 91 ? -17.263 -8.758 -7.417 1.00 89.88 91 TRP A N 1
ATOM 743 C CA . TRP A 1 91 ? -16.001 -9.289 -7.938 1.00 89.88 91 TRP A CA 1
ATOM 744 C C . TRP A 1 91 ? -15.885 -10.780 -7.623 1.00 89.88 91 TRP A C 1
ATOM 746 O O . TRP A 1 91 ? -16.185 -11.230 -6.518 1.00 89.88 91 TRP A O 1
ATOM 756 N N . ARG A 1 92 ? -15.439 -11.560 -8.607 1.00 89.00 92 ARG A N 1
ATOM 757 C CA . ARG A 1 92 ? -15.236 -13.006 -8.460 1.00 89.00 92 ARG A CA 1
ATOM 758 C C . ARG A 1 92 ? -13.974 -13.317 -7.660 1.00 89.00 92 ARG A C 1
ATOM 760 O O . ARG A 1 92 ? -13.938 -14.330 -6.968 1.00 89.00 92 ARG A O 1
ATOM 767 N N . ASP A 1 93 ? -12.955 -12.480 -7.810 1.00 90.81 93 ASP A N 1
ATOM 768 C CA . ASP A 1 93 ? -11.652 -12.634 -7.169 1.00 90.81 93 ASP A CA 1
ATOM 769 C C . ASP A 1 93 ? -11.188 -11.286 -6.589 1.00 90.81 93 ASP A C 1
ATOM 771 O O . ASP A 1 93 ? -10.329 -10.615 -7.179 1.00 90.81 93 ASP A O 1
ATOM 775 N N . PRO A 1 94 ? -11.829 -10.828 -5.496 1.00 93.38 94 PRO A N 1
ATOM 776 C CA . PRO A 1 94 ? -11.690 -9.466 -5.002 1.00 93.38 94 PRO A CA 1
ATOM 777 C C . PRO A 1 94 ? -10.282 -9.219 -4.465 1.00 93.38 94 PRO A C 1
ATOM 779 O O . PRO A 1 94 ? -9.795 -9.919 -3.577 1.00 93.38 94 PRO A O 1
ATOM 782 N N . HIS A 1 95 ? -9.635 -8.190 -4.994 1.00 95.44 95 HIS A N 1
ATOM 783 C CA . HIS A 1 95 ? -8.331 -7.737 -4.541 1.00 95.44 95 HIS A CA 1
ATOM 784 C C . HIS A 1 95 ? -8.317 -6.223 -4.370 1.00 95.44 95 HIS A C 1
ATOM 786 O O . HIS A 1 95 ? -8.990 -5.496 -5.102 1.00 95.44 95 HIS A O 1
ATOM 792 N N . VAL A 1 96 ? -7.490 -5.753 -3.438 1.00 95.44 96 VAL A N 1
ATOM 793 C CA . VAL A 1 96 ? -7.173 -4.334 -3.269 1.00 95.44 96 VAL A CA 1
ATOM 794 C C . VAL A 1 96 ? -5.779 -4.084 -3.808 1.00 95.44 96 VAL A C 1
ATOM 796 O O . VAL A 1 96 ? -4.804 -4.682 -3.354 1.00 95.44 96 VAL A O 1
ATOM 799 N N . TYR A 1 97 ? -5.688 -3.195 -4.782 1.00 95.94 97 TYR A N 1
ATOM 800 C CA . TYR A 1 97 ? -4.437 -2.656 -5.276 1.00 95.94 97 TYR A CA 1
ATOM 801 C C . TYR A 1 97 ? -4.125 -1.344 -4.559 1.00 95.94 97 TYR A C 1
ATOM 803 O O . TYR A 1 97 ? -4.975 -0.459 -4.490 1.00 95.94 97 TYR A O 1
ATOM 811 N N . ILE A 1 98 ? -2.896 -1.205 -4.073 1.00 95.56 98 ILE A N 1
ATOM 812 C CA . ILE A 1 98 ? -2.381 0.023 -3.462 1.00 95.56 98 ILE A CA 1
ATOM 813 C C . ILE A 1 98 ? -1.092 0.382 -4.187 1.00 95.56 98 ILE A C 1
ATOM 815 O O . ILE A 1 98 ? -0.202 -0.458 -4.333 1.00 95.56 98 ILE A O 1
ATOM 819 N N . THR A 1 99 ? -0.995 1.624 -4.657 1.00 93.69 99 THR A N 1
ATOM 820 C CA . THR A 1 99 ? 0.148 2.068 -5.467 1.00 93.69 99 THR A CA 1
ATOM 821 C C . THR A 1 99 ? 1.462 1.996 -4.700 1.00 93.69 99 THR A C 1
ATOM 823 O O . THR A 1 99 ? 2.453 1.534 -5.259 1.00 93.69 99 THR A O 1
ATOM 826 N N . SER A 1 100 ? 1.472 2.431 -3.443 1.00 93.25 100 SER A N 1
ATOM 827 C CA . SER A 1 100 ? 2.617 2.285 -2.551 1.00 93.25 100 SER A CA 1
ATOM 828 C C . SER A 1 100 ? 2.163 2.355 -1.099 1.00 93.25 100 SER A C 1
ATOM 830 O O . SER A 1 100 ? 1.197 3.043 -0.773 1.00 93.25 100 SER A O 1
ATOM 832 N N . ILE A 1 101 ? 2.881 1.667 -0.219 1.00 94.25 101 ILE A N 1
ATOM 833 C CA . ILE A 1 101 ? 2.785 1.860 1.227 1.00 94.25 101 ILE A CA 1
ATOM 834 C C . ILE A 1 101 ? 4.146 2.350 1.713 1.00 94.25 101 ILE A C 1
ATOM 836 O O . ILE A 1 101 ? 5.174 1.834 1.279 1.00 94.25 101 ILE A O 1
ATOM 840 N N . ASP A 1 102 ? 4.160 3.356 2.587 1.00 90.50 102 ASP A N 1
ATOM 841 C CA . ASP A 1 102 ? 5.364 4.151 2.867 1.00 90.50 102 ASP A CA 1
ATOM 842 C C . ASP A 1 102 ? 6.551 3.392 3.467 1.00 90.50 102 ASP A C 1
ATOM 844 O O . ASP A 1 102 ? 7.649 3.938 3.461 1.00 90.50 102 ASP A O 1
ATOM 848 N N . LEU A 1 103 ? 6.398 2.167 3.983 1.00 91.94 103 LEU A N 1
ATOM 849 C CA . LEU A 1 103 ? 7.548 1.391 4.467 1.00 91.94 103 LEU A CA 1
ATOM 850 C C . LEU A 1 103 ? 7.226 -0.086 4.686 1.00 91.94 103 LEU A C 1
ATOM 852 O O . LEU A 1 103 ? 7.719 -0.954 3.971 1.00 91.94 103 LEU A O 1
ATOM 856 N N . THR A 1 104 ? 6.399 -0.380 5.686 1.00 95.12 104 THR A N 1
ATOM 857 C CA . THR A 1 104 ? 5.993 -1.747 6.033 1.00 95.12 104 THR A CA 1
ATOM 858 C C . THR A 1 104 ? 4.563 -1.750 6.520 1.00 95.12 104 THR A C 1
ATOM 860 O O . THR A 1 104 ? 4.093 -0.764 7.090 1.00 95.12 104 THR A O 1
ATOM 863 N N . ALA A 1 105 ? 3.860 -2.851 6.276 1.00 96.44 105 ALA A N 1
ATOM 864 C CA . ALA A 1 105 ? 2.454 -2.948 6.616 1.00 96.44 105 ALA A CA 1
ATOM 865 C C . ALA A 1 105 ? 2.025 -4.359 6.984 1.00 96.44 105 ALA A C 1
ATOM 867 O O . ALA A 1 105 ? 2.534 -5.349 6.460 1.00 96.44 105 ALA A O 1
ATOM 868 N N . GLN A 1 106 ? 1.024 -4.431 7.847 1.00 96.88 106 GLN A N 1
ATOM 869 C CA . GLN A 1 106 ? 0.240 -5.624 8.127 1.00 96.88 106 GLN A CA 1
ATOM 870 C C . GLN A 1 106 ? -1.232 -5.280 7.917 1.00 96.88 106 GLN A C 1
ATOM 872 O O . GLN A 1 106 ? -1.679 -4.198 8.299 1.00 96.88 106 GLN A O 1
ATOM 877 N N . VAL A 1 107 ? -1.979 -6.184 7.292 1.00 96.94 107 VAL A N 1
ATOM 878 C CA . VAL A 1 107 ? -3.393 -5.978 6.970 1.00 96.94 107 VAL A CA 1
ATOM 879 C C . VAL A 1 107 ? -4.211 -7.078 7.610 1.00 96.94 107 VAL A C 1
ATOM 881 O O . VAL A 1 107 ? -3.877 -8.260 7.487 1.00 96.94 107 VAL A O 1
ATOM 884 N N . PHE A 1 108 ? -5.284 -6.680 8.280 1.00 95.62 108 PHE A N 1
ATOM 885 C CA . PHE A 1 108 ? -6.114 -7.558 9.084 1.00 95.62 108 PHE A CA 1
ATOM 886 C C . PHE A 1 108 ? -7.587 -7.431 8.709 1.00 95.62 108 PHE A C 1
ATOM 888 O O . PHE A 1 108 ? -8.077 -6.338 8.422 1.00 95.62 108 PHE A O 1
ATOM 895 N N . ILE A 1 109 ? -8.290 -8.558 8.770 1.00 94.00 109 ILE A N 1
ATOM 896 C CA . ILE A 1 109 ? -9.749 -8.667 8.693 1.00 94.00 109 ILE A CA 1
ATOM 897 C C . ILE A 1 109 ? -10.170 -9.638 9.795 1.00 94.00 109 ILE A C 1
ATOM 899 O O . ILE A 1 109 ? -9.536 -10.679 9.953 1.00 94.00 109 ILE A O 1
ATOM 903 N N . ASP A 1 110 ? -11.198 -9.303 10.576 1.00 90.44 110 ASP A N 1
ATOM 904 C CA . ASP A 1 110 ? -11.686 -10.134 11.690 1.00 90.44 110 ASP A CA 1
ATOM 905 C C . ASP A 1 110 ? -10.564 -10.638 12.622 1.00 90.44 110 ASP A C 1
ATOM 907 O O . ASP A 1 110 ? -10.538 -11.804 13.015 1.00 90.44 110 ASP A O 1
ATOM 911 N N . HIS A 1 111 ? -9.615 -9.764 12.978 1.00 90.44 111 HIS A N 1
ATOM 912 C CA . HIS A 1 111 ? -8.454 -10.085 13.828 1.00 90.44 111 HIS A CA 1
ATOM 913 C C . HIS A 1 111 ? -7.445 -11.076 13.221 1.00 90.44 111 HIS A C 1
ATOM 915 O O . HIS A 1 111 ? -6.494 -11.483 13.890 1.00 90.44 111 HIS A O 1
ATOM 921 N N . GLN A 1 112 ? -7.615 -11.466 11.959 1.00 91.62 112 GLN A N 1
ATOM 922 C CA . GLN A 1 112 ? -6.697 -12.338 11.236 1.00 91.62 112 GLN A CA 1
ATOM 923 C C . GLN A 1 112 ? -5.873 -11.528 10.244 1.00 91.62 112 GLN A C 1
ATOM 925 O O . GLN A 1 112 ? -6.403 -10.724 9.480 1.00 91.62 112 GLN A O 1
ATOM 930 N N . MET A 1 113 ? -4.560 -11.752 10.245 1.00 94.38 113 MET A N 1
ATOM 931 C CA . MET A 1 113 ? -3.667 -11.145 9.265 1.00 94.38 113 MET A CA 1
ATOM 932 C C . MET A 1 113 ? -3.882 -11.811 7.904 1.00 94.38 113 MET A C 1
ATOM 934 O O . MET A 1 113 ? -3.671 -13.015 7.765 1.00 94.38 113 MET A O 1
ATOM 938 N N . ILE A 1 114 ? -4.278 -11.027 6.905 1.00 95.88 114 ILE A N 1
ATOM 939 C CA . ILE A 1 114 ? -4.492 -11.497 5.528 1.00 95.88 114 ILE A CA 1
ATOM 940 C C . ILE A 1 114 ? -3.311 -11.170 4.611 1.00 95.88 114 ILE A C 1
ATOM 942 O O . ILE A 1 114 ? -3.125 -11.809 3.578 1.00 95.88 114 ILE A O 1
ATOM 946 N N . TYR A 1 115 ? -2.507 -10.172 4.979 1.00 96.81 115 TYR A N 1
ATOM 947 C CA . TYR A 1 115 ? -1.373 -9.716 4.187 1.00 96.81 115 TYR A CA 1
ATOM 948 C C . TYR A 1 115 ? -0.328 -9.035 5.065 1.00 96.81 115 TYR A C 1
ATOM 950 O O . TYR A 1 115 ? -0.659 -8.393 6.063 1.00 96.81 115 TYR A O 1
ATOM 958 N N . HIS A 1 116 ? 0.937 -9.139 4.664 1.00 96.06 116 HIS A N 1
ATOM 959 C CA . HIS A 1 116 ? 2.022 -8.368 5.248 1.00 96.06 116 HIS A CA 1
ATOM 960 C C . HIS A 1 116 ? 3.056 -7.987 4.189 1.00 96.06 116 HIS A C 1
ATOM 962 O O . HIS A 1 116 ? 3.258 -8.689 3.195 1.00 96.06 116 HIS A O 1
ATOM 968 N N . PHE A 1 117 ? 3.743 -6.881 4.439 1.00 96.31 117 PHE A N 1
ATOM 969 C CA . PHE A 1 117 ? 4.903 -6.441 3.692 1.00 96.31 117 PHE A CA 1
ATOM 970 C C . PHE A 1 117 ? 5.971 -5.930 4.659 1.00 96.31 117 PHE A C 1
ATOM 972 O O . PHE A 1 117 ? 5.716 -5.031 5.461 1.00 96.31 117 PHE A O 1
ATOM 979 N N . GLY A 1 118 ? 7.159 -6.532 4.591 1.00 94.12 118 GLY A N 1
ATOM 980 C CA . GLY A 1 118 ? 8.180 -6.382 5.626 1.00 94.12 118 GLY A CA 1
ATOM 981 C C . GLY A 1 118 ? 7.799 -7.093 6.928 1.00 94.12 118 GLY A C 1
ATOM 982 O O . GLY A 1 118 ? 6.965 -8.008 6.935 1.00 94.12 118 GLY A O 1
ATOM 983 N N . TYR A 1 119 ? 8.438 -6.681 8.021 1.00 94.12 119 TYR A N 1
ATOM 984 C CA . TYR A 1 119 ? 8.234 -7.233 9.357 1.00 94.12 119 TYR A CA 1
ATOM 985 C C . TYR A 1 119 ? 8.121 -6.103 10.379 1.00 94.12 119 TYR A C 1
ATOM 987 O O . TYR A 1 119 ? 9.063 -5.339 10.542 1.00 94.12 119 TYR A O 1
ATOM 995 N N . ILE A 1 120 ? 6.990 -6.043 11.082 1.00 94.19 120 ILE A N 1
ATOM 996 C CA . ILE A 1 120 ? 6.768 -5.116 12.195 1.00 94.19 120 ILE A CA 1
ATOM 997 C C . ILE A 1 120 ? 6.700 -5.944 13.476 1.00 94.19 120 ILE A C 1
ATOM 999 O O . ILE A 1 120 ? 5.821 -6.804 13.605 1.00 94.19 120 ILE A O 1
ATOM 1003 N N . SER A 1 121 ? 7.615 -5.696 14.411 1.00 91.38 121 SER A N 1
ATOM 1004 C CA . SER A 1 121 ? 7.648 -6.378 15.704 1.00 91.38 121 SER A CA 1
ATOM 1005 C C . SER A 1 121 ? 6.439 -6.011 16.571 1.00 91.38 121 SER A C 1
ATOM 1007 O O . SER A 1 121 ? 5.731 -5.033 16.310 1.00 91.38 121 SER A O 1
ATOM 1009 N N . ASN A 1 122 ? 6.206 -6.789 17.629 1.00 86.19 122 ASN A N 1
ATOM 1010 C CA . ASN A 1 122 ? 5.165 -6.480 18.615 1.00 86.19 122 ASN A CA 1
ATOM 1011 C C . ASN A 1 122 ? 5.470 -5.190 19.393 1.00 86.19 122 ASN A C 1
ATOM 1013 O O . ASN A 1 122 ? 4.545 -4.495 19.785 1.00 86.19 122 ASN A O 1
ATOM 1017 N N . ASP A 1 123 ? 6.751 -4.837 19.537 1.00 86.38 123 ASP A N 1
ATOM 1018 C CA . ASP A 1 123 ? 7.192 -3.568 20.138 1.00 86.38 123 ASP A CA 1
ATOM 1019 C C . ASP A 1 123 ? 7.072 -2.374 19.173 1.00 86.38 123 ASP A C 1
ATOM 1021 O O . ASP A 1 123 ? 7.517 -1.271 19.483 1.00 86.38 123 ASP A O 1
ATOM 1025 N N . GLY A 1 124 ? 6.540 -2.604 17.971 1.00 88.44 124 GLY A N 1
ATOM 1026 C CA . GLY A 1 124 ? 6.294 -1.567 16.979 1.00 88.44 124 GLY A CA 1
ATOM 1027 C C . GLY A 1 124 ? 7.517 -1.113 16.181 1.00 88.44 124 GLY A C 1
ATOM 1028 O O . GLY A 1 124 ? 7.472 -0.068 15.539 1.00 88.44 124 GLY A O 1
ATOM 1029 N N . ASN A 1 125 ? 8.600 -1.892 16.185 1.00 92.00 125 ASN A N 1
ATOM 1030 C CA . ASN A 1 125 ? 9.802 -1.603 15.401 1.00 92.00 125 ASN A CA 1
ATOM 1031 C C . ASN A 1 125 ? 9.770 -2.337 14.057 1.00 92.00 125 ASN A C 1
ATOM 1033 O O . ASN A 1 125 ? 9.293 -3.470 13.968 1.00 92.00 125 ASN A O 1
ATOM 1037 N N . SER A 1 126 ? 10.318 -1.718 13.016 1.00 93.81 126 SER A N 1
ATOM 1038 C CA . SER A 1 126 ? 10.426 -2.309 11.683 1.00 93.81 126 SER A CA 1
ATOM 1039 C C . SER A 1 126 ? 11.628 -1.733 10.931 1.00 93.81 126 SER A C 1
ATOM 1041 O O . SER A 1 126 ? 12.248 -0.764 11.369 1.00 93.81 126 SER A O 1
ATOM 1043 N N . GLU A 1 127 ? 11.964 -2.352 9.805 1.00 90.38 127 GLU A N 1
ATOM 1044 C CA . GLU A 1 127 ? 13.061 -1.964 8.922 1.00 90.38 127 GLU A CA 1
ATOM 1045 C C . GLU A 1 127 ? 12.548 -1.695 7.504 1.00 90.38 127 GLU A C 1
ATOM 1047 O O . GLU A 1 127 ? 11.466 -2.133 7.106 1.00 90.38 127 GLU A O 1
ATOM 1052 N N . PHE A 1 128 ? 13.358 -1.001 6.706 1.00 89.00 128 PHE A N 1
ATOM 1053 C CA . PHE A 1 128 ? 13.016 -0.714 5.320 1.00 89.00 128 PHE A CA 1
ATOM 1054 C C . PHE A 1 128 ? 12.923 -1.980 4.460 1.00 89.00 128 PHE A C 1
ATOM 1056 O O . PHE A 1 128 ? 13.915 -2.675 4.247 1.00 89.00 128 PHE A O 1
ATOM 1063 N N . ALA A 1 129 ? 11.731 -2.237 3.909 1.00 88.69 129 ALA A N 1
ATOM 1064 C CA . ALA A 1 129 ? 11.454 -3.389 3.048 1.0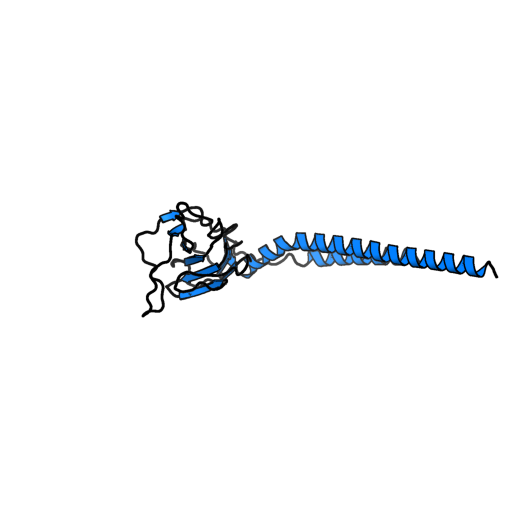0 88.69 129 ALA A CA 1
ATOM 1065 C C . ALA A 1 129 ? 11.313 -3.037 1.552 1.00 88.69 129 ALA A C 1
ATOM 1067 O O . ALA A 1 129 ? 11.287 -3.939 0.712 1.00 88.69 129 ALA A O 1
ATOM 1068 N N . GLY A 1 130 ? 11.247 -1.748 1.199 1.00 86.56 130 GLY A N 1
ATOM 1069 C CA . GLY A 1 130 ? 11.030 -1.264 -0.170 1.00 86.56 130 GLY A CA 1
ATOM 1070 C C . GLY A 1 130 ? 9.713 -0.505 -0.346 1.00 86.56 130 GLY A C 1
ATOM 1071 O O . GLY A 1 130 ? 8.943 -0.365 0.593 1.00 86.56 130 GLY A O 1
ATOM 1072 N N . TRP A 1 131 ? 9.453 -0.052 -1.578 1.00 87.94 131 TRP A N 1
ATOM 1073 C CA . TRP A 1 131 ? 8.208 0.629 -1.972 1.00 87.94 131 TRP A CA 1
ATOM 1074 C C . TRP A 1 131 ? 7.603 0.020 -3.247 1.00 87.94 131 TRP A C 1
ATOM 1076 O O . TRP A 1 131 ? 7.574 0.667 -4.299 1.00 87.94 131 TRP A O 1
ATOM 1086 N N . PRO A 1 132 ? 7.217 -1.269 -3.230 1.00 92.44 132 PRO A N 1
ATOM 1087 C CA . PRO A 1 132 ? 6.473 -1.849 -4.333 1.00 92.44 132 PRO A CA 1
ATOM 1088 C C . PRO A 1 132 ? 5.008 -1.397 -4.289 1.00 92.44 132 PRO A C 1
ATOM 1090 O O . PRO A 1 132 ? 4.507 -0.900 -3.285 1.00 92.44 132 PRO A O 1
ATO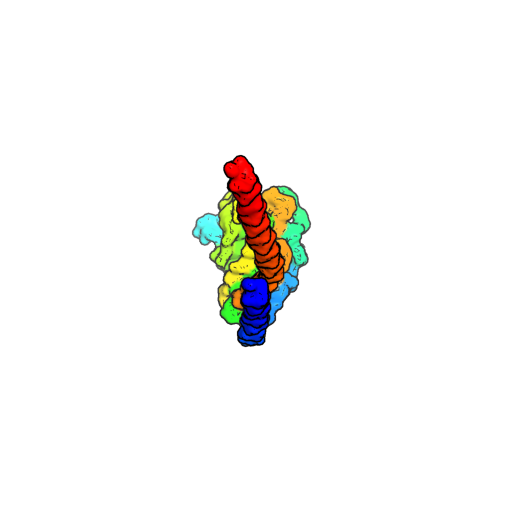M 1093 N N . TRP A 1 133 ? 4.296 -1.647 -5.382 1.00 94.00 133 TRP A N 1
ATOM 1094 C CA . TRP A 1 133 ? 2.842 -1.708 -5.327 1.00 94.00 133 TRP A CA 1
ATOM 1095 C C . TRP A 1 133 ? 2.406 -2.969 -4.577 1.00 94.00 133 TRP A C 1
ATOM 1097 O O . TRP A 1 133 ? 3.107 -3.986 -4.570 1.00 94.00 133 TRP A O 1
ATOM 1107 N N . HIS A 1 134 ? 1.221 -2.919 -3.981 1.00 95.62 134 HIS A N 1
ATOM 1108 C CA . HIS A 1 134 ? 0.653 -4.022 -3.216 1.00 95.62 134 HIS A CA 1
ATOM 1109 C C . HIS A 1 134 ? -0.637 -4.500 -3.864 1.00 95.62 134 HIS A C 1
ATOM 1111 O O . HIS A 1 134 ? -1.424 -3.704 -4.373 1.00 95.62 134 HIS A O 1
ATOM 1117 N N . LEU A 1 135 ? -0.847 -5.813 -3.838 1.00 96.19 135 LEU A N 1
ATOM 1118 C CA . LEU A 1 135 ? -2.070 -6.454 -4.297 1.00 96.19 135 LEU A CA 1
ATOM 1119 C C . LEU A 1 135 ? -2.504 -7.450 -3.225 1.00 96.19 135 LEU A C 1
ATOM 1121 O O . LEU A 1 135 ? -1.846 -8.466 -3.008 1.00 96.19 135 LEU A O 1
ATOM 1125 N N . ILE A 1 136 ? -3.574 -7.105 -2.522 1.00 96.38 136 ILE A N 1
ATOM 1126 C CA . ILE A 1 136 ? -4.032 -7.779 -1.310 1.00 96.38 136 ILE A CA 1
ATOM 1127 C C . ILE A 1 136 ? -5.296 -8.555 -1.654 1.00 96.38 136 ILE A C 1
ATOM 1129 O O . ILE A 1 136 ? -6.280 -7.954 -2.082 1.00 96.38 136 ILE A O 1
ATOM 1133 N N . ALA A 1 137 ? -5.269 -9.874 -1.481 1.00 95.62 137 ALA A N 1
ATOM 1134 C CA . ALA A 1 137 ? -6.445 -10.713 -1.674 1.00 95.62 137 ALA A CA 1
ATOM 1135 C C . ALA A 1 137 ? -7.458 -10.465 -0.552 1.00 95.62 137 ALA A C 1
ATOM 1137 O O . ALA A 1 137 ? -7.096 -10.466 0.626 1.00 95.62 137 ALA A O 1
ATOM 1138 N N . LEU A 1 138 ? -8.723 -10.272 -0.918 1.00 94.06 138 LEU A N 1
ATOM 1139 C CA . LEU A 1 138 ? -9.819 -10.172 0.034 1.00 94.06 138 LEU A CA 1
ATOM 1140 C C . LEU A 1 138 ? -10.575 -11.508 0.113 1.00 94.06 138 LEU A C 1
ATOM 1142 O O . LEU A 1 138 ? -10.740 -12.189 -0.902 1.00 94.06 138 LEU A O 1
ATOM 1146 N N . PRO A 1 139 ? -11.058 -11.906 1.301 1.00 91.12 139 PRO A N 1
ATOM 1147 C CA . PRO A 1 139 ? -11.937 -13.061 1.430 1.00 91.12 139 PRO A CA 1
ATOM 1148 C C . PRO A 1 139 ? -13.277 -12.776 0.743 1.00 91.12 139 PRO A C 1
ATOM 1150 O O . PRO A 1 139 ? -13.686 -11.629 0.647 1.00 91.12 139 PRO A O 1
ATOM 1153 N N . SER A 1 140 ? -14.006 -13.798 0.295 1.00 85.00 140 SER A N 1
ATOM 1154 C CA . SER A 1 140 ? -15.266 -13.611 -0.450 1.00 85.00 140 SER A CA 1
ATOM 1155 C C . SER A 1 140 ? -16.379 -12.891 0.328 1.00 85.00 140 SER A C 1
ATOM 1157 O O . SER A 1 140 ? -17.335 -12.421 -0.277 1.00 85.00 140 SER A O 1
ATOM 1159 N N . ASP A 1 141 ? -16.278 -12.825 1.655 1.00 87.69 141 ASP A N 1
ATOM 1160 C CA . ASP A 1 141 ? -17.235 -12.196 2.570 1.00 87.69 141 ASP A CA 1
ATOM 1161 C C . ASP A 1 141 ? -16.735 -10.844 3.128 1.00 87.69 141 ASP A C 1
ATOM 1163 O O . ASP A 1 141 ? -17.133 -10.426 4.214 1.00 87.69 141 ASP A O 1
ATOM 1167 N N . TYR A 1 142 ? -15.854 -10.155 2.391 1.00 88.62 142 TYR A N 1
ATOM 1168 C CA . TYR A 1 142 ? -15.214 -8.902 2.815 1.00 88.62 142 TYR A CA 1
ATOM 1169 C C . TYR A 1 142 ? -16.173 -7.708 2.979 1.00 88.62 142 TYR A C 1
ATOM 1171 O O . TYR A 1 142 ? -15.878 -6.793 3.742 1.00 88.62 142 TYR A O 1
ATOM 1179 N N . SER A 1 143 ? -17.304 -7.696 2.273 1.00 82.75 143 SER A N 1
ATOM 1180 C CA . SER A 1 143 ? -18.156 -6.521 2.018 1.00 82.75 143 SER A CA 1
ATOM 1181 C C . SER A 1 143 ? -18.727 -5.826 3.261 1.00 82.75 143 SER A C 1
ATOM 1183 O O . SER A 1 143 ? -19.118 -4.669 3.202 1.00 82.75 143 SER A O 1
ATOM 1185 N N . GLN A 1 144 ? -18.794 -6.522 4.395 1.00 83.31 144 GLN A N 1
ATOM 1186 C CA . GLN A 1 144 ? -19.376 -6.007 5.643 1.00 83.31 144 GLN A CA 1
ATOM 1187 C C . GLN A 1 144 ? -18.362 -5.990 6.793 1.00 83.31 144 GLN A C 1
ATOM 1189 O O . GLN A 1 144 ? -18.738 -5.908 7.963 1.00 83.31 144 GLN A O 1
ATOM 1194 N N . LYS A 1 145 ? -17.072 -6.110 6.469 1.00 90.88 145 LYS A N 1
ATOM 1195 C CA . LYS A 1 145 ? -15.990 -6.227 7.443 1.00 90.88 145 LYS A CA 1
ATOM 1196 C C . LYS A 1 145 ? -15.079 -5.018 7.367 1.00 90.88 145 LYS A C 1
ATOM 1198 O O . LYS A 1 145 ? -14.783 -4.514 6.288 1.00 90.88 145 LYS A O 1
ATOM 1203 N N . PHE A 1 146 ? -14.587 -4.588 8.519 1.00 92.94 146 PHE A N 1
ATOM 1204 C CA . PHE A 1 146 ? -13.531 -3.591 8.554 1.00 92.94 146 PHE A CA 1
ATOM 1205 C C . PHE A 1 146 ? -12.204 -4.219 8.138 1.00 92.94 146 PHE A C 1
ATOM 1207 O O . PHE A 1 146 ? -11.820 -5.285 8.626 1.00 92.94 146 PHE A O 1
ATOM 1214 N N . ILE A 1 147 ? -11.499 -3.526 7.251 1.00 94.50 147 ILE A N 1
ATOM 1215 C CA . ILE A 1 147 ? -10.123 -3.841 6.893 1.00 94.50 147 ILE A CA 1
ATOM 1216 C C . ILE A 1 147 ? -9.232 -2.881 7.667 1.00 94.50 147 ILE A C 1
ATOM 1218 O O . ILE A 1 147 ? -9.382 -1.660 7.567 1.00 94.50 147 ILE A O 1
ATOM 1222 N N . TYR A 1 148 ? -8.312 -3.445 8.440 1.00 96.12 148 TYR A N 1
ATOM 1223 C CA . TYR A 1 148 ? -7.377 -2.697 9.265 1.00 96.12 148 TYR A CA 1
ATOM 1224 C C . TYR A 1 148 ? -5.982 -2.779 8.665 1.00 96.12 148 TYR A C 1
ATOM 1226 O O . TYR A 1 148 ? -5.499 -3.866 8.359 1.00 96.12 148 TYR A O 1
ATOM 1234 N N . PHE A 1 149 ? -5.314 -1.641 8.543 1.00 96.38 149 PHE A N 1
ATOM 1235 C CA . PHE A 1 149 ? -3.931 -1.546 8.105 1.00 96.38 149 PHE A CA 1
ATOM 1236 C C . PHE A 1 149 ? -3.102 -1.018 9.266 1.00 96.38 149 PHE A C 1
ATOM 1238 O O . PHE A 1 149 ? -3.350 0.084 9.743 1.00 96.38 149 PHE A O 1
ATOM 1245 N N . ARG A 1 150 ? -2.107 -1.785 9.699 1.00 96.56 150 ARG A N 1
ATOM 1246 C CA . ARG A 1 150 ? -1.052 -1.335 10.606 1.00 96.56 150 ARG A CA 1
ATOM 1247 C C . ARG A 1 150 ? 0.155 -0.994 9.753 1.00 96.56 150 ARG A C 1
ATOM 1249 O O . ARG A 1 150 ? 0.793 -1.898 9.214 1.00 96.56 150 ARG A O 1
ATOM 1256 N N . VAL A 1 151 ? 0.436 0.290 9.592 1.00 96.25 151 VAL A N 1
ATOM 1257 C CA . VAL A 1 151 ? 1.543 0.798 8.779 1.00 96.25 151 VAL A CA 1
ATOM 1258 C C . VAL A 1 151 ? 2.618 1.324 9.711 1.00 96.25 151 VAL A C 1
ATOM 1260 O O . VAL A 1 151 ? 2.322 2.108 10.609 1.00 96.25 151 VAL A O 1
ATOM 1263 N N . PHE A 1 152 ? 3.861 0.914 9.490 1.00 95.88 152 PHE A N 1
ATOM 1264 C CA . PHE A 1 152 ? 5.015 1.519 10.143 1.00 95.88 152 PHE A CA 1
ATOM 1265 C C . PHE A 1 152 ? 5.785 2.374 9.145 1.00 95.88 152 PHE A C 1
ATOM 1267 O O . PHE A 1 152 ? 6.024 1.937 8.016 1.00 95.88 152 PHE A O 1
ATOM 1274 N N . SER A 1 153 ? 6.220 3.553 9.591 1.00 93.94 153 SER A N 1
ATOM 1275 C CA . SER A 1 153 ? 7.202 4.377 8.895 1.00 93.94 153 SER A CA 1
ATOM 1276 C C . SER A 1 153 ? 7.987 5.273 9.858 1.00 93.94 153 SER A C 1
ATOM 1278 O O . SER A 1 153 ? 7.419 5.969 10.707 1.00 93.94 153 SER A O 1
ATOM 1280 N N . ASP A 1 154 ? 9.305 5.323 9.682 1.00 91.75 154 ASP A N 1
ATOM 1281 C CA . ASP A 1 154 ? 10.222 6.282 10.308 1.00 91.75 154 ASP A CA 1
ATOM 1282 C C . ASP A 1 154 ? 10.621 7.434 9.360 1.00 91.75 154 ASP A C 1
ATOM 1284 O O . ASP A 1 154 ? 11.372 8.332 9.740 1.00 91.75 154 ASP A O 1
ATOM 1288 N N . TYR A 1 155 ? 10.049 7.474 8.153 1.00 89.19 155 TYR A N 1
ATOM 1289 C CA . TYR A 1 155 ? 10.215 8.554 7.172 1.00 89.19 155 TYR A CA 1
ATOM 1290 C C . TYR A 1 155 ? 9.211 9.684 7.418 1.00 89.19 155 TYR A C 1
ATOM 1292 O O . TYR A 1 155 ? 8.271 9.493 8.185 1.00 89.19 155 TYR A O 1
ATOM 1300 N N . PRO A 1 156 ? 9.347 10.864 6.775 1.00 88.56 156 PRO A N 1
ATOM 1301 C CA . PRO A 1 156 ? 8.407 11.980 6.947 1.00 88.56 156 PRO A CA 1
ATOM 1302 C C . PRO A 1 156 ? 6.946 11.651 6.603 1.00 88.56 156 PRO A C 1
ATOM 1304 O O . PRO A 1 156 ? 6.043 12.216 7.218 1.00 88.56 156 PRO A O 1
ATOM 1307 N N . TYR A 1 157 ? 6.726 10.714 5.680 1.00 89.56 157 TYR A N 1
ATOM 1308 C CA . TYR A 1 157 ? 5.407 10.260 5.238 1.00 89.56 157 TYR A CA 1
ATOM 1309 C C . TYR A 1 157 ? 5.079 8.883 5.822 1.00 89.56 157 TYR A C 1
ATOM 1311 O O . TYR A 1 157 ? 5.982 8.083 6.086 1.00 89.56 157 TYR A O 1
ATOM 1319 N N . ILE A 1 158 ? 3.799 8.640 6.091 1.00 93.62 158 ILE A N 1
ATOM 1320 C CA . ILE A 1 158 ? 3.288 7.353 6.567 1.00 93.62 158 ILE A CA 1
ATOM 1321 C C . ILE A 1 158 ? 1.838 7.166 6.120 1.00 93.62 158 ILE A C 1
ATOM 1323 O O . ILE A 1 158 ? 1.004 8.045 6.333 1.00 93.62 158 ILE A O 1
ATOM 1327 N N . GLY A 1 159 ? 1.522 6.004 5.557 1.00 93.75 159 GLY A N 1
ATOM 1328 C CA . GLY A 1 159 ? 0.172 5.670 5.125 1.00 93.75 159 GLY A CA 1
ATOM 1329 C C . GLY A 1 159 ? 0.141 4.932 3.794 1.00 93.75 159 GLY A C 1
ATOM 1330 O O . GLY A 1 159 ? 1.096 4.245 3.421 1.00 93.75 159 GLY A O 1
ATOM 1331 N N . LEU A 1 160 ? -0.997 5.046 3.110 1.00 94.75 160 LEU A N 1
ATOM 1332 C CA . LEU A 1 160 ? -1.253 4.427 1.809 1.00 94.75 160 LEU A CA 1
ATOM 1333 C C . LEU A 1 160 ? -1.181 5.510 0.729 1.00 94.75 160 LEU A C 1
ATOM 1335 O O . LEU A 1 160 ? -2.074 6.349 0.650 1.00 94.75 160 LEU A O 1
ATOM 1339 N N . ALA A 1 161 ? -0.133 5.487 -0.090 1.00 91.56 161 ALA A N 1
ATOM 1340 C CA . ALA A 1 161 ? 0.139 6.516 -1.085 1.00 91.56 161 ALA A CA 1
ATOM 1341 C C . ALA A 1 161 ? -0.387 6.141 -2.481 1.00 91.56 161 ALA A C 1
ATOM 1343 O O . ALA A 1 161 ? -0.331 4.981 -2.913 1.00 91.56 161 ALA A O 1
ATOM 1344 N N . GLY A 1 162 ? -0.833 7.155 -3.225 1.00 90.69 162 GLY A N 1
ATOM 1345 C CA . GLY A 1 162 ? -1.297 7.031 -4.610 1.00 90.69 162 GLY A CA 1
ATOM 1346 C C . GLY A 1 162 ? -2.714 6.462 -4.761 1.00 90.69 162 GLY A C 1
ATOM 1347 O O . GLY A 1 162 ? -3.594 6.701 -3.942 1.00 90.69 162 GLY A O 1
ATOM 1348 N N . ASP A 1 163 ? -2.966 5.742 -5.861 1.00 91.56 163 ASP A N 1
ATOM 1349 C CA . ASP A 1 163 ? -4.282 5.144 -6.114 1.00 91.56 163 ASP A CA 1
ATOM 1350 C C . ASP A 1 163 ? -4.482 3.885 -5.256 1.00 91.56 163 ASP A C 1
ATOM 1352 O O . ASP A 1 163 ? -3.643 2.973 -5.283 1.00 91.56 163 ASP A O 1
ATOM 1356 N N . ILE A 1 164 ? -5.639 3.815 -4.594 1.00 94.12 164 ILE A N 1
ATOM 1357 C CA . ILE A 1 164 ? -6.192 2.614 -3.965 1.00 94.12 164 ILE A CA 1
ATOM 1358 C C . ILE A 1 164 ? -7.373 2.158 -4.821 1.00 94.12 164 ILE A C 1
ATOM 1360 O O . ILE A 1 164 ? -8.294 2.931 -5.086 1.00 94.12 164 ILE A O 1
ATOM 1364 N N . LEU A 1 165 ? -7.338 0.918 -5.296 1.00 94.25 165 LEU A N 1
ATOM 1365 C CA . LEU A 1 165 ? -8.330 0.369 -6.219 1.00 94.25 165 LEU A CA 1
ATOM 1366 C C . LEU A 1 165 ? -8.810 -0.985 -5.715 1.00 94.25 165 LEU A C 1
ATOM 1368 O O . LEU A 1 165 ? -8.021 -1.752 -5.174 1.00 94.25 165 LEU A O 1
ATOM 1372 N N . ILE A 1 166 ? -10.072 -1.307 -5.960 1.00 93.94 166 ILE A N 1
ATOM 1373 C CA . ILE A 1 166 ? -10.649 -2.624 -5.702 1.00 93.94 166 ILE A CA 1
ATOM 1374 C C . ILE A 1 166 ? -11.222 -3.188 -7.004 1.00 93.94 166 ILE A C 1
ATOM 1376 O O . ILE A 1 166 ? -11.789 -2.460 -7.820 1.00 93.94 166 ILE A O 1
ATOM 1380 N N . GLY A 1 167 ? -11.004 -4.475 -7.248 1.00 93.50 167 GLY A N 1
ATOM 1381 C CA . GLY A 1 167 ? -11.399 -5.119 -8.498 1.00 93.50 167 GLY A CA 1
ATOM 1382 C C . GLY A 1 167 ? -11.036 -6.596 -8.537 1.00 93.50 167 GLY A C 1
ATOM 1383 O O . GLY A 1 167 ? -10.500 -7.134 -7.565 1.00 93.50 167 GLY A O 1
ATOM 1384 N N . ASN A 1 168 ? -11.275 -7.256 -9.676 1.00 93.44 168 ASN A N 1
ATOM 1385 C CA . ASN A 1 168 ? -10.718 -8.591 -9.880 1.00 93.44 168 ASN A CA 1
ATOM 1386 C C . ASN A 1 168 ? -9.196 -8.511 -10.054 1.00 93.44 168 ASN A C 1
ATOM 1388 O O . ASN A 1 168 ? -8.670 -7.593 -10.694 1.00 93.44 168 ASN A O 1
ATOM 1392 N N . GLN A 1 169 ? -8.485 -9.534 -9.579 1.00 93.62 169 GLN A N 1
ATOM 1393 C CA . GLN A 1 169 ? -7.029 -9.639 -9.723 1.00 93.62 169 GLN A CA 1
ATOM 1394 C C .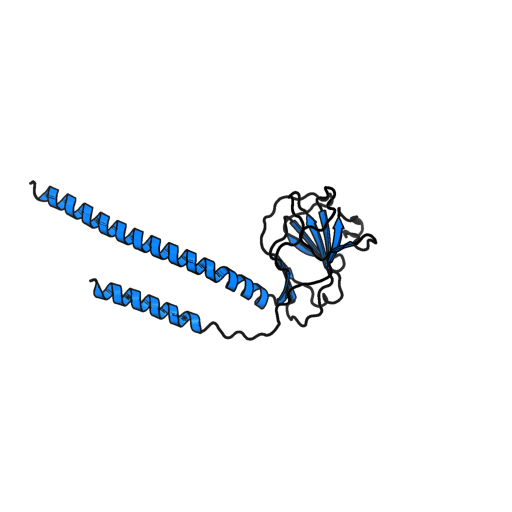 GLN A 1 169 ? -6.554 -9.444 -11.173 1.00 93.62 169 GLN A C 1
ATOM 1396 O O . GLN A 1 169 ? -5.590 -8.721 -11.433 1.00 93.62 169 GLN A O 1
ATOM 1401 N N . SER A 1 170 ? -7.240 -10.077 -12.130 1.00 92.19 170 SER A N 1
ATOM 1402 C CA . SER A 1 170 ? -6.892 -10.043 -13.554 1.00 92.19 170 SER A CA 1
ATOM 1403 C C . SER A 1 170 ? -6.972 -8.635 -14.145 1.00 92.19 170 SER A C 1
ATOM 1405 O O . SER A 1 170 ? -6.075 -8.220 -14.880 1.00 92.19 170 SER A O 1
ATOM 1407 N N . GLU A 1 171 ? -8.018 -7.886 -13.805 1.00 92.25 171 GLU A N 1
ATOM 1408 C CA . GLU A 1 171 ? -8.241 -6.520 -14.275 1.00 92.25 171 GLU A CA 1
ATOM 1409 C C . GLU A 1 171 ? -7.202 -5.573 -13.674 1.00 92.25 171 GLU A C 1
ATOM 1411 O O . GLU A 1 171 ? -6.546 -4.835 -14.418 1.00 92.25 171 GLU A O 1
ATOM 1416 N N . LEU A 1 172 ? -6.969 -5.657 -12.359 1.00 93.12 172 LEU A N 1
ATOM 1417 C CA . LEU A 1 172 ? -5.969 -4.851 -11.654 1.00 93.12 172 LEU A CA 1
ATOM 1418 C C . LEU A 1 172 ? -4.560 -5.078 -12.220 1.00 93.12 172 LEU A C 1
ATOM 1420 O O . LEU A 1 172 ? -3.869 -4.118 -12.570 1.00 93.12 172 LEU A O 1
ATOM 1424 N N . LEU A 1 173 ? -4.151 -6.336 -12.406 1.00 92.56 173 LEU A N 1
ATOM 1425 C CA . LEU A 1 173 ? -2.858 -6.665 -13.012 1.00 92.56 173 LEU A CA 1
ATOM 1426 C C . LEU A 1 173 ? -2.773 -6.188 -14.465 1.00 92.56 173 LEU A C 1
ATOM 1428 O O . LEU A 1 173 ? -1.749 -5.640 -14.877 1.00 92.56 173 LEU A O 1
ATOM 1432 N N . SER A 1 174 ? -3.849 -6.328 -15.246 1.00 90.50 174 SER A N 1
ATOM 1433 C CA . SER A 1 174 ? -3.875 -5.834 -16.626 1.00 90.50 174 SER A CA 1
ATOM 1434 C C . SER A 1 174 ? -3.655 -4.319 -16.701 1.00 90.50 174 SER A C 1
ATOM 1436 O O . SER A 1 174 ? -2.945 -3.850 -17.597 1.00 90.50 174 SER A O 1
ATOM 1438 N N . ARG A 1 175 ? -4.186 -3.553 -15.736 1.00 87.94 175 ARG A N 1
ATOM 1439 C CA . ARG A 1 175 ? -3.959 -2.106 -15.615 1.00 87.94 175 ARG A CA 1
ATOM 1440 C C . ARG A 1 175 ? -2.485 -1.807 -15.356 1.00 87.94 175 ARG A C 1
ATOM 1442 O O . ARG A 1 175 ? -1.906 -0.989 -16.071 1.00 87.94 175 ARG A O 1
ATOM 1449 N N . VAL A 1 176 ? -1.865 -2.498 -14.398 1.00 87.94 176 VAL A N 1
ATOM 1450 C CA . VAL A 1 176 ? -0.436 -2.338 -14.069 1.00 87.94 176 VAL A CA 1
ATOM 1451 C C . VAL A 1 176 ? 0.444 -2.633 -15.288 1.00 87.94 176 VAL A C 1
ATOM 1453 O O . VAL A 1 176 ? 1.313 -1.830 -15.636 1.00 87.94 176 VAL A O 1
ATOM 1456 N N . TYR A 1 177 ? 0.179 -3.727 -16.008 1.00 87.56 177 TYR A N 1
ATOM 1457 C CA . TYR A 1 177 ? 0.937 -4.068 -17.215 1.00 87.56 177 TYR A CA 1
ATOM 1458 C C . TYR A 1 177 ? 0.781 -3.030 -18.328 1.00 87.56 177 TYR A C 1
ATOM 1460 O O . TYR A 1 177 ? 1.770 -2.670 -18.967 1.00 87.56 177 TYR A O 1
ATOM 1468 N N . ARG A 1 178 ? -0.432 -2.512 -18.552 1.00 85.69 178 ARG A N 1
ATOM 1469 C CA . ARG A 1 178 ? -0.682 -1.469 -19.562 1.00 85.69 178 ARG A CA 1
ATOM 1470 C C . ARG A 1 178 ? 0.060 -0.173 -19.244 1.00 85.69 178 ARG A C 1
ATOM 1472 O O . ARG A 1 178 ? 0.616 0.430 -20.159 1.00 85.69 178 ARG A O 1
ATOM 1479 N N . LEU A 1 179 ? 0.115 0.225 -17.973 1.00 80.31 179 LEU A N 1
ATOM 1480 C CA . LEU A 1 179 ? 0.864 1.407 -17.533 1.00 80.31 179 LEU A CA 1
ATOM 1481 C C . LEU A 1 179 ? 2.376 1.233 -17.749 1.00 80.31 179 LEU A C 1
ATOM 1483 O O . LEU A 1 179 ? 3.036 2.143 -18.251 1.00 80.31 179 LEU A O 1
ATOM 1487 N N . GLY A 1 180 ? 2.923 0.051 -17.444 1.00 82.38 180 GLY A N 1
ATOM 1488 C CA . GLY A 1 180 ? 4.348 -0.247 -17.628 1.00 82.38 180 GLY A CA 1
ATOM 1489 C C . GLY A 1 180 ? 4.781 -0.435 -19.089 1.00 82.38 180 GLY A C 1
ATOM 1490 O O . GLY A 1 180 ? 5.940 -0.183 -19.431 1.00 82.38 180 GLY A O 1
ATOM 1491 N N . PHE A 1 181 ? 3.865 -0.842 -19.973 1.00 86.62 181 PHE A N 1
ATOM 1492 C CA . PHE A 1 181 ? 4.177 -1.197 -21.362 1.00 86.62 181 PHE A CA 1
ATOM 1493 C C . PHE A 1 181 ? 4.818 -0.049 -22.156 1.00 86.62 181 PHE A C 1
ATOM 1495 O O . PHE A 1 181 ? 5.767 -0.263 -22.912 1.00 86.62 181 PHE A O 1
ATOM 1502 N N . SER A 1 182 ? 4.355 1.184 -21.939 1.00 79.75 182 SER A N 1
ATOM 1503 C CA . SER A 1 182 ? 4.896 2.383 -22.590 1.00 79.75 182 SER A CA 1
ATOM 1504 C C . SER A 1 182 ? 6.385 2.581 -22.288 1.00 79.75 182 SER A C 1
ATOM 1506 O O . SER A 1 182 ? 7.170 2.887 -23.187 1.00 79.75 182 SER A O 1
ATOM 1508 N N . GLY A 1 183 ? 6.797 2.354 -21.037 1.00 82.44 183 GLY A N 1
ATOM 1509 C CA . GLY A 1 183 ? 8.197 2.462 -20.622 1.00 82.44 183 GLY A CA 1
ATOM 1510 C C . GLY A 1 183 ? 9.072 1.382 -21.257 1.00 82.44 183 GLY A C 1
ATOM 1511 O O . GLY A 1 183 ? 10.151 1.679 -21.771 1.00 82.44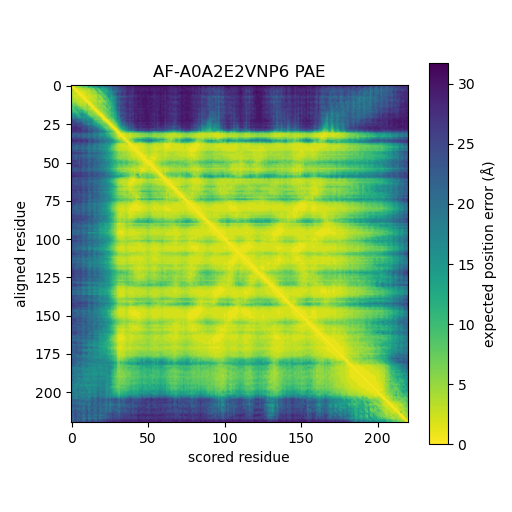 183 GLY A O 1
ATOM 1512 N N . VAL A 1 184 ? 8.575 0.143 -21.306 1.00 89.56 184 VAL A N 1
ATOM 1513 C CA . VAL A 1 184 ? 9.272 -0.978 -21.959 1.00 89.56 184 VAL A CA 1
ATOM 1514 C C . VAL A 1 184 ? 9.511 -0.687 -23.439 1.00 89.56 184 VAL A C 1
ATOM 1516 O O . VAL A 1 184 ? 10.608 -0.937 -23.939 1.00 89.56 184 VAL A O 1
ATOM 1519 N N . LEU A 1 185 ? 8.531 -0.103 -24.133 1.00 90.50 185 LEU A N 1
ATOM 1520 C CA . LEU A 1 185 ? 8.666 0.264 -25.543 1.00 90.50 185 LEU A CA 1
ATOM 1521 C C . LEU A 1 185 ? 9.777 1.304 -25.770 1.00 90.50 185 LEU A C 1
ATOM 1523 O O . LEU A 1 185 ? 10.552 1.182 -26.720 1.00 90.50 185 LEU A O 1
ATOM 1527 N N . ILE A 1 186 ? 9.891 2.297 -24.884 1.00 90.19 186 ILE A N 1
ATOM 1528 C CA . ILE A 1 186 ? 10.939 3.327 -24.950 1.00 90.19 186 ILE A CA 1
ATOM 1529 C C . ILE A 1 186 ? 12.319 2.709 -24.712 1.00 90.19 186 ILE A C 1
ATOM 1531 O O . ILE A 1 186 ? 13.240 2.936 -25.499 1.00 90.19 186 ILE A O 1
ATOM 1535 N N . VAL A 1 187 ? 12.469 1.893 -23.665 1.00 93.88 187 VAL A N 1
ATOM 1536 C CA . VAL A 1 187 ? 13.734 1.202 -23.365 1.00 93.88 187 VAL A CA 1
ATOM 1537 C C . VAL A 1 187 ? 14.138 0.303 -24.532 1.00 93.88 187 VAL A C 1
ATOM 1539 O O . VAL A 1 187 ? 15.286 0.341 -24.975 1.00 93.88 187 VAL A O 1
ATOM 1542 N N . PHE A 1 188 ? 13.187 -0.446 -25.088 1.00 93.81 188 PHE A N 1
ATOM 1543 C CA . PHE A 1 188 ? 13.408 -1.276 -26.265 1.00 93.81 188 PHE A CA 1
ATOM 1544 C C . PHE A 1 188 ? 13.902 -0.456 -27.468 1.00 93.81 188 PHE A C 1
ATOM 1546 O O . PHE A 1 188 ? 14.868 -0.849 -28.124 1.00 93.81 188 PHE A O 1
ATOM 1553 N N . ALA A 1 189 ? 13.307 0.712 -27.730 1.00 93.44 189 ALA A N 1
ATOM 1554 C CA . ALA A 1 189 ? 13.739 1.603 -28.805 1.00 93.44 189 ALA A CA 1
ATOM 1555 C C . ALA A 1 189 ? 15.171 2.128 -28.594 1.00 93.44 189 ALA A C 1
ATOM 1557 O O . ALA A 1 189 ? 15.971 2.130 -29.532 1.00 93.44 189 ALA A O 1
ATOM 1558 N N . ILE A 1 190 ? 15.526 2.521 -27.366 1.00 96.31 190 ILE A N 1
ATOM 1559 C CA . ILE A 1 190 ? 16.878 2.993 -27.026 1.00 96.31 190 ILE A CA 1
ATOM 1560 C C . ILE A 1 190 ? 17.907 1.876 -27.223 1.00 96.31 190 ILE A C 1
ATOM 1562 O O . ILE A 1 190 ? 18.944 2.097 -27.854 1.00 96.31 190 ILE A O 1
ATOM 1566 N N . VAL A 1 191 ? 17.610 0.667 -26.741 1.00 96.94 191 VAL A N 1
ATOM 1567 C CA . VAL A 1 191 ? 18.479 -0.505 -26.919 1.00 96.94 191 VAL A CA 1
ATOM 1568 C C . VAL A 1 191 ? 18.670 -0.813 -28.404 1.00 96.94 191 VAL A C 1
ATOM 1570 O O . VAL A 1 191 ? 19.796 -1.054 -28.839 1.00 96.94 191 VAL A O 1
ATOM 1573 N N . LEU A 1 192 ? 17.610 -0.735 -29.211 1.00 95.88 192 LEU A N 1
ATOM 1574 C CA . LEU A 1 192 ? 17.696 -0.950 -30.655 1.00 95.88 192 LEU A CA 1
ATOM 1575 C C . LEU A 1 192 ? 18.617 0.075 -31.336 1.00 95.88 192 LEU A C 1
ATOM 1577 O O . LEU A 1 192 ? 19.476 -0.303 -32.134 1.00 95.88 192 LEU A O 1
ATOM 1581 N N . VAL A 1 193 ? 18.485 1.361 -31.000 1.00 96.56 193 VAL A N 1
ATOM 1582 C CA . VAL A 1 193 ? 19.362 2.423 -31.523 1.00 96.56 193 VAL A CA 1
ATOM 1583 C C . VAL A 1 193 ? 20.814 2.188 -31.103 1.00 96.56 193 VAL A C 1
ATOM 1585 O O . VAL A 1 193 ? 21.713 2.274 -31.941 1.00 96.56 193 VAL A O 1
ATOM 1588 N N . ALA A 1 194 ? 21.055 1.832 -29.839 1.00 96.50 194 ALA A N 1
ATOM 1589 C CA . ALA A 1 194 ? 22.391 1.525 -29.336 1.00 96.50 194 ALA A CA 1
ATOM 1590 C C . ALA A 1 194 ? 23.038 0.355 -30.100 1.00 96.50 194 ALA A C 1
ATOM 1592 O O . ALA A 1 194 ? 24.196 0.455 -30.511 1.00 96.50 194 ALA A O 1
ATOM 1593 N N . LEU A 1 195 ? 22.280 -0.713 -30.374 1.00 96.19 195 LEU A N 1
ATOM 1594 C CA . LEU A 1 195 ? 22.742 -1.859 -31.164 1.00 96.19 195 LEU A CA 1
ATOM 1595 C C . LEU A 1 195 ? 23.079 -1.471 -32.611 1.00 96.19 195 LEU A C 1
ATOM 1597 O O . LEU A 1 195 ? 24.107 -1.904 -33.138 1.00 96.19 195 LEU A O 1
ATOM 1601 N N . ILE A 1 196 ? 22.265 -0.623 -33.248 1.00 94.56 196 ILE A N 1
ATOM 1602 C CA . ILE A 1 196 ? 22.535 -0.116 -34.604 1.00 94.56 196 ILE A CA 1
ATOM 1603 C C . ILE A 1 196 ? 23.834 0.700 -34.619 1.00 94.56 196 ILE A C 1
ATOM 1605 O O . ILE A 1 196 ? 24.703 0.463 -35.462 1.00 94.56 196 ILE A O 1
ATOM 1609 N N . CYS A 1 197 ? 24.003 1.625 -33.673 1.00 93.88 197 CYS A N 1
ATOM 1610 C CA . CYS A 1 197 ? 25.217 2.431 -33.543 1.00 93.88 197 CYS A CA 1
ATOM 1611 C C . CYS A 1 197 ? 26.459 1.564 -33.298 1.00 93.88 197 CYS A C 1
ATOM 1613 O O . CYS A 1 197 ? 27.493 1.773 -33.937 1.00 93.88 197 CYS A O 1
ATOM 1615 N N . MET A 1 198 ? 26.354 0.555 -32.430 1.00 93.44 198 MET A N 1
ATOM 1616 C CA . MET A 1 198 ? 27.431 -0.396 -32.156 1.00 93.44 198 MET A CA 1
ATOM 1617 C C . MET A 1 198 ? 27.828 -1.177 -33.416 1.00 93.44 198 MET A C 1
ATOM 1619 O O . MET A 1 198 ? 29.015 -1.260 -33.744 1.00 93.44 198 MET A O 1
ATOM 1623 N N . ALA A 1 199 ? 26.853 -1.687 -34.172 1.00 91.38 199 ALA A N 1
ATOM 1624 C CA . ALA A 1 199 ? 27.100 -2.401 -35.423 1.00 91.38 199 ALA A CA 1
ATOM 1625 C C . ALA A 1 199 ? 27.785 -1.507 -36.472 1.00 91.38 199 ALA A C 1
ATOM 1627 O O . ALA A 1 199 ? 28.772 -1.915 -37.090 1.00 91.38 199 ALA A O 1
ATOM 1628 N N . LEU A 1 200 ? 27.318 -0.266 -36.647 1.00 90.38 200 LEU A N 1
ATOM 1629 C CA . LEU A 1 200 ? 27.939 0.703 -37.558 1.00 90.38 200 LEU A CA 1
ATOM 1630 C C . LEU A 1 200 ? 29.373 1.053 -37.137 1.00 90.38 200 LEU A C 1
ATOM 1632 O O . LEU A 1 200 ? 30.257 1.149 -37.993 1.00 90.38 200 LEU A O 1
ATOM 1636 N N . GLY A 1 201 ? 29.623 1.201 -35.834 1.00 88.75 201 GLY A N 1
ATOM 1637 C CA . GLY A 1 201 ? 30.956 1.439 -35.281 1.00 88.75 201 GLY A CA 1
ATOM 1638 C C . GLY A 1 201 ? 31.928 0.297 -35.584 1.00 88.75 201 GLY A C 1
ATOM 1639 O O . GLY A 1 201 ? 33.035 0.542 -36.068 1.00 88.75 201 GLY A O 1
ATOM 1640 N N . LEU A 1 202 ? 31.498 -0.953 -35.388 1.00 87.31 202 LEU A N 1
ATOM 1641 C CA . LEU A 1 202 ? 32.291 -2.143 -35.713 1.00 87.31 202 LEU A CA 1
ATOM 1642 C C . LEU A 1 202 ? 32.588 -2.236 -37.215 1.00 87.31 202 LEU A C 1
ATOM 1644 O O . LEU A 1 202 ? 33.740 -2.437 -37.601 1.00 87.31 202 LEU A O 1
ATOM 1648 N N . LEU A 1 203 ? 31.591 -1.994 -38.071 1.00 87.62 203 LEU A N 1
ATOM 1649 C CA . LEU A 1 203 ? 31.778 -1.979 -39.526 1.00 87.62 203 LEU A CA 1
ATOM 1650 C C . LEU A 1 203 ? 32.754 -0.878 -39.975 1.00 87.62 203 LEU A C 1
ATOM 1652 O O . LEU A 1 203 ? 33.605 -1.118 -40.836 1.00 87.62 203 LEU A O 1
ATOM 1656 N N . LYS A 1 204 ? 32.676 0.327 -39.390 1.00 81.75 204 LYS A N 1
ATOM 1657 C CA . LYS A 1 204 ? 33.613 1.425 -39.684 1.00 81.75 204 LYS A CA 1
ATOM 1658 C C . LYS A 1 204 ? 35.030 1.091 -39.211 1.00 81.75 204 LYS A C 1
ATOM 1660 O O . LYS A 1 204 ? 35.982 1.347 -39.947 1.00 81.75 204 LYS A O 1
ATOM 1665 N N . ARG A 1 205 ? 35.178 0.473 -38.034 1.00 76.56 205 ARG A N 1
ATOM 1666 C CA . ARG A 1 205 ? 36.472 0.017 -37.501 1.00 76.56 205 ARG A CA 1
ATOM 1667 C C . ARG A 1 205 ? 37.112 -1.039 -38.400 1.00 76.56 205 ARG A C 1
ATOM 1669 O O . ARG A 1 205 ? 38.287 -0.909 -38.719 1.00 76.56 205 ARG A O 1
ATOM 1676 N N . MET A 1 206 ? 36.345 -2.023 -38.872 1.00 69.62 206 MET A N 1
ATOM 1677 C CA . MET A 1 206 ? 36.843 -3.036 -39.815 1.00 69.62 206 MET A CA 1
ATOM 1678 C C . MET A 1 206 ? 37.329 -2.411 -41.129 1.00 69.62 206 MET A C 1
ATOM 1680 O O . MET A 1 206 ? 38.377 -2.795 -41.640 1.00 69.62 206 MET A O 1
ATOM 1684 N N . ARG A 1 207 ? 36.620 -1.398 -41.649 1.00 68.94 207 ARG A N 1
ATOM 1685 C CA . ARG A 1 207 ? 37.063 -0.639 -42.833 1.00 68.94 207 ARG A CA 1
ATOM 1686 C C . ARG A 1 207 ? 38.354 0.143 -42.586 1.00 68.94 207 ARG A C 1
ATOM 1688 O O . ARG A 1 207 ? 39.224 0.150 -43.449 1.00 68.94 207 ARG A O 1
ATOM 1695 N N . ALA A 1 208 ? 38.485 0.784 -41.426 1.00 67.62 208 ALA A N 1
ATOM 1696 C CA . ALA A 1 208 ? 39.694 1.521 -41.063 1.00 67.62 208 ALA A CA 1
ATOM 1697 C C . ALA A 1 208 ? 40.918 0.596 -40.922 1.00 67.62 208 ALA A C 1
ATOM 1699 O O . ALA A 1 208 ? 41.983 0.918 -41.440 1.00 67.62 208 ALA A O 1
ATOM 1700 N N . VAL A 1 209 ? 40.750 -0.576 -40.298 1.00 68.88 209 VAL A N 1
ATOM 1701 C CA . VAL A 1 209 ? 41.807 -1.597 -40.181 1.00 68.88 209 VAL A CA 1
ATOM 1702 C C . VAL A 1 209 ? 42.226 -2.119 -41.559 1.00 68.88 209 VAL A C 1
ATOM 1704 O O . VAL A 1 209 ? 43.416 -2.168 -41.847 1.00 68.88 209 VAL A O 1
ATOM 1707 N N . ALA A 1 210 ? 41.272 -2.428 -42.444 1.00 70.56 210 ALA A N 1
ATOM 1708 C CA . ALA A 1 210 ? 41.575 -2.896 -43.798 1.00 70.56 210 ALA A CA 1
ATOM 1709 C C . ALA A 1 210 ? 42.357 -1.861 -44.633 1.00 70.56 210 ALA A C 1
ATOM 1711 O O . ALA A 1 210 ? 43.291 -2.229 -45.343 1.00 70.56 210 ALA A O 1
ATOM 1712 N N . MET A 1 211 ? 42.015 -0.570 -44.525 1.00 69.38 211 MET A N 1
ATOM 1713 C CA . MET A 1 211 ? 42.772 0.499 -45.192 1.00 69.38 211 MET A CA 1
ATOM 1714 C C . MET A 1 211 ? 44.203 0.614 -44.651 1.00 69.38 211 MET A C 1
ATOM 1716 O O . MET A 1 211 ? 45.134 0.698 -45.447 1.00 69.38 211 MET A O 1
ATOM 1720 N N . ALA A 1 212 ? 44.390 0.556 -43.327 1.00 69.62 212 ALA A N 1
ATOM 1721 C CA . ALA A 1 212 ? 45.713 0.642 -42.705 1.00 69.62 212 ALA A CA 1
ATOM 1722 C C . ALA A 1 212 ? 46.642 -0.515 -43.124 1.00 69.62 212 ALA A C 1
ATOM 1724 O O . ALA A 1 212 ? 47.812 -0.294 -43.441 1.00 69.62 212 ALA A O 1
ATOM 1725 N N . THR A 1 213 ? 46.125 -1.747 -43.192 1.00 70.62 213 THR A N 1
ATOM 1726 C CA . THR A 1 213 ? 46.896 -2.905 -43.675 1.00 70.62 213 THR A CA 1
ATOM 1727 C C . THR A 1 213 ? 47.203 -2.803 -45.172 1.00 70.62 213 THR A C 1
ATOM 1729 O O . THR A 1 213 ? 48.317 -3.115 -45.587 1.00 70.62 213 THR A O 1
ATOM 1732 N N . GLY A 1 214 ? 46.263 -2.299 -45.981 1.00 74.00 214 GLY A N 1
ATOM 1733 C CA . GLY A 1 214 ? 46.473 -2.068 -47.414 1.00 74.00 214 GLY A CA 1
ATOM 1734 C C . GLY A 1 214 ? 47.605 -1.076 -47.694 1.00 74.00 214 GLY A C 1
ATOM 1735 O O . GLY A 1 214 ? 48.488 -1.363 -48.500 1.00 74.00 214 GLY A O 1
ATOM 1736 N N . THR A 1 215 ? 47.652 0.048 -46.973 1.00 73.00 215 THR A N 1
ATOM 1737 C CA . THR A 1 215 ? 48.752 1.021 -47.106 1.00 73.00 215 THR A CA 1
ATOM 1738 C C . THR A 1 215 ? 50.105 0.462 -46.670 1.00 73.00 215 THR A C 1
ATOM 1740 O O . THR A 1 215 ? 51.124 0.854 -47.227 1.00 73.00 215 THR A O 1
ATOM 1743 N N . PHE A 1 216 ? 50.127 -0.477 -45.719 1.00 67.25 216 PHE A N 1
ATOM 1744 C CA . PHE A 1 216 ? 51.359 -1.144 -45.294 1.00 67.25 216 PHE A CA 1
ATOM 1745 C C . PHE A 1 216 ? 51.875 -2.123 -46.362 1.00 67.25 216 PHE A C 1
ATOM 1747 O O . PHE A 1 216 ? 53.075 -2.213 -46.588 1.00 67.25 216 PHE A O 1
ATOM 1754 N N . SER A 1 217 ? 50.971 -2.810 -47.071 1.00 71.00 217 SER A N 1
ATOM 1755 C CA . SER A 1 217 ? 51.334 -3.734 -48.158 1.00 71.00 217 SER A CA 1
ATOM 1756 C C . SER A 1 217 ? 51.831 -3.052 -49.437 1.00 71.00 217 SER A C 1
ATOM 1758 O O . SER A 1 217 ? 52.501 -3.691 -50.235 1.00 71.00 217 SER A O 1
ATOM 1760 N N . LEU A 1 218 ? 51.524 -1.764 -49.628 1.00 65.88 218 LEU A N 1
ATOM 1761 C CA . LEU A 1 218 ? 51.987 -0.964 -50.771 1.00 65.88 218 LEU A CA 1
ATOM 1762 C C . LEU A 1 218 ? 53.375 -0.334 -50.548 1.00 65.88 218 LEU A C 1
ATOM 1764 O O . LEU A 1 218 ? 53.854 0.394 -51.411 1.00 65.88 218 LEU A O 1
ATOM 1768 N N . ASN A 1 219 ? 53.990 -0.566 -49.383 1.00 55.00 219 ASN A N 1
ATOM 1769 C CA . ASN A 1 219 ? 55.298 -0.026 -48.995 1.00 55.00 219 ASN A CA 1
ATOM 1770 C C . ASN A 1 219 ? 56.398 -1.111 -48.917 1.00 55.00 219 ASN A C 1
ATOM 1772 O O . ASN A 1 219 ? 57.432 -0.893 -48.289 1.00 55.00 219 ASN A O 1
ATOM 1776 N N . LEU A 1 220 ? 56.159 -2.274 -49.535 1.00 47.59 220 LEU A N 1
ATOM 1777 C CA . LEU A 1 220 ? 57.137 -3.335 -49.815 1.00 47.59 220 LEU A CA 1
ATOM 1778 C C . LEU A 1 220 ? 57.313 -3.465 -51.330 1.00 47.59 220 LEU A C 1
ATOM 1780 O O . LEU A 1 220 ? 58.459 -3.723 -51.753 1.00 47.59 220 LEU A O 1
#

Radius of gyration: 27.76 Å; Cα contacts (8 Å, |Δi|>4): 332; chains: 1; bounding box: 77×30×76 Å